Protein AF-0000000075994238 (afdb_homodimer)

Organism: Limulus polyphemus (NCBI:txid6850)

Structure (mmCIF, N/CA/C/O backbone):
data_AF-0000000075994238-model_v1
#
loop_
_entity.id
_entity.type
_entity.pdbx_description
1 polymer 'Protein spaetzle 5-like'
#
loop_
_atom_site.group_PDB
_atom_site.id
_atom_site.type_symbol
_atom_site.label_atom_id
_atom_site.label_alt_id
_atom_site.label_comp_id
_atom_site.label_asym_id
_atom_site.label_entity_id
_atom_site.label_seq_id
_atom_site.pdbx_PDB_ins_code
_atom_site.Cartn_x
_atom_site.Cartn_y
_atom_site.Cartn_z
_atom_site.occupancy
_atom_site.B_iso_or_equiv
_atom_site.auth_seq_id
_atom_site.auth_comp_id
_atom_site.auth_asym_id
_atom_site.auth_atom_id
_atom_site.pdbx_PDB_model_num
ATOM 1 N N . MET A 1 1 ? -28.703 -25.625 89.688 1 29.06 1 MET A N 1
ATOM 2 C CA . MET A 1 1 ? -29.562 -25.312 88.562 1 29.06 1 MET A CA 1
ATOM 3 C C . MET A 1 1 ? -28.812 -24.484 87.562 1 29.06 1 MET A C 1
ATOM 5 O O . MET A 1 1 ? -28.484 -23.312 87.75 1 29.06 1 MET A O 1
ATOM 9 N N . MET A 1 2 ? -27.844 -25.156 86.812 1 37 2 MET A N 1
ATOM 10 C CA . MET A 1 2 ? -26.812 -24.812 85.875 1 37 2 MET A CA 1
ATOM 11 C C . MET A 1 2 ? -27.422 -24.219 84.562 1 37 2 MET A C 1
ATOM 13 O O . MET A 1 2 ? -28.188 -24.891 83.875 1 37 2 MET A O 1
ATOM 17 N N . GLU A 1 3 ? -27.812 -22.922 84.562 1 32.31 3 GLU A N 1
ATOM 18 C CA . GLU A 1 3 ? -28.484 -22.156 83.562 1 32.31 3 GLU A CA 1
ATOM 19 C C . GLU A 1 3 ? -27.672 -22.156 82.25 1 32.31 3 GLU A C 1
ATOM 21 O O . GLU A 1 3 ? -26.5 -21.781 82.25 1 32.31 3 GLU A O 1
ATOM 26 N N . LYS A 1 4 ? -27.953 -23.094 81.312 1 32.72 4 LYS A N 1
ATOM 27 C CA . LYS A 1 4 ? -27.5 -23.266 79.938 1 32.72 4 LYS A CA 1
ATOM 28 C C . LYS A 1 4 ? -27.75 -22.016 79.125 1 32.72 4 LYS A C 1
ATOM 30 O O . LYS A 1 4 ? -28.906 -21.625 78.875 1 32.72 4 LYS A O 1
ATOM 35 N N . ARG A 1 5 ? -26.922 -20.938 79.188 1 34.97 5 ARG A N 1
ATOM 36 C CA . ARG A 1 5 ? -27 -19.734 78.375 1 34.97 5 ARG A CA 1
ATOM 37 C C . ARG A 1 5 ? -26.953 -20.078 76.875 1 34.97 5 ARG A C 1
ATOM 39 O O . ARG A 1 5 ? -26 -20.703 76.438 1 34.97 5 ARG A O 1
ATOM 46 N N . LYS A 1 6 ? -28.141 -20.375 76.25 1 31.83 6 LYS A N 1
ATOM 47 C CA . LYS A 1 6 ? -28.344 -20.578 74.812 1 31.83 6 LYS A CA 1
ATOM 48 C C . LYS A 1 6 ? -27.781 -19.406 74 1 31.83 6 LYS A C 1
ATOM 50 O O . LYS A 1 6 ? -28.188 -18.266 74.188 1 31.83 6 LYS A O 1
ATOM 55 N N . VAL A 1 7 ? -26.484 -19.422 73.562 1 35.03 7 VAL A N 1
ATOM 56 C CA . VAL A 1 7 ? -25.844 -18.5 72.625 1 35.03 7 VAL A CA 1
ATOM 57 C C . VAL A 1 7 ? -26.594 -18.5 71.312 1 35.03 7 VAL A C 1
ATOM 59 O O . VAL A 1 7 ? -26.703 -19.547 70.688 1 35.03 7 VAL A O 1
ATOM 62 N N . LEU A 1 8 ? -27.703 -17.828 71.188 1 31.28 8 LEU A N 1
ATOM 63 C CA . LEU A 1 8 ? -28.422 -17.641 69.938 1 31.28 8 LEU A CA 1
ATOM 64 C C . LEU A 1 8 ? -27.5 -17.016 68.875 1 31.28 8 LEU A C 1
ATOM 66 O O . LEU A 1 8 ? -26.953 -15.93 69.125 1 31.28 8 LEU A O 1
ATOM 70 N N . PHE A 1 9 ? -26.859 -17.844 68.062 1 35.59 9 PHE A N 1
ATOM 71 C CA . PHE A 1 9 ? -26.109 -17.469 66.875 1 35.59 9 PHE A CA 1
ATOM 72 C C . PHE A 1 9 ? -27.016 -16.781 65.875 1 35.59 9 PHE A C 1
ATOM 74 O O . PHE A 1 9 ? -27.984 -17.359 65.375 1 35.59 9 PHE A O 1
ATOM 81 N N . LEU A 1 10 ? -27.281 -15.477 66 1 32.81 10 LEU A N 1
ATOM 82 C CA . LEU A 1 10 ? -27.953 -14.688 65 1 32.81 10 LEU A CA 1
ATOM 83 C C . LEU A 1 10 ? -27.156 -14.711 63.688 1 32.81 10 LEU A C 1
ATOM 85 O O . LEU A 1 10 ? -26.031 -14.234 63.656 1 32.81 10 LEU A O 1
ATOM 89 N N . PHE A 1 11 ? -27.438 -15.656 62.781 1 40.34 11 PHE A N 1
ATOM 90 C CA . PHE A 1 11 ? -27 -15.688 61.375 1 40.34 11 PHE A CA 1
ATOM 91 C C . PHE A 1 11 ? -27.469 -14.445 60.656 1 40.34 11 PHE A C 1
ATOM 93 O O . PHE A 1 11 ? -28.672 -14.258 60.438 1 40.34 11 PHE A O 1
ATOM 100 N N . ILE A 1 12 ? -26.719 -13.328 60.812 1 37.03 12 ILE A N 1
ATOM 101 C CA . ILE A 1 12 ? -26.984 -12.18 59.938 1 37.03 12 ILE A CA 1
ATOM 102 C C . ILE A 1 12 ? -26.812 -12.57 58.5 1 37.03 12 ILE A C 1
ATOM 104 O O . ILE A 1 12 ? -25.719 -12.953 58.062 1 37.03 12 ILE A O 1
ATOM 108 N N . LEU A 1 13 ? -27.859 -13.039 57.844 1 37.97 13 LEU A N 1
ATOM 109 C CA . LEU A 1 13 ? -27.969 -13.156 56.406 1 37.97 13 LEU A CA 1
ATOM 110 C C . LEU A 1 13 ? -27.609 -11.836 55.719 1 37.97 13 LEU A C 1
ATOM 112 O O . LEU A 1 13 ? -28.344 -10.852 55.875 1 37.97 13 LEU A O 1
ATOM 116 N N . PHE A 1 14 ? -26.312 -11.516 55.531 1 41.44 14 PHE A N 1
ATOM 117 C CA . PHE A 1 14 ? -25.922 -10.43 54.656 1 41.44 14 PHE A CA 1
ATOM 118 C C . PHE A 1 14 ? -26.469 -10.656 53.25 1 41.44 14 PHE A C 1
ATOM 120 O O . PHE A 1 14 ? -26.016 -11.547 52.531 1 41.44 14 PHE A O 1
ATOM 127 N N . SER A 1 15 ? -27.766 -10.406 53 1 39.38 15 SER A N 1
ATOM 128 C CA . SER A 1 15 ? -28.234 -10.242 51.625 1 39.38 15 SER A CA 1
ATOM 129 C C . SER A 1 15 ? -27.344 -9.258 50.844 1 39.38 15 SER A C 1
ATOM 131 O O . SER A 1 15 ? -27.297 -8.078 51.188 1 39.38 15 SER A O 1
ATOM 133 N N . ALA A 1 16 ? -26.25 -9.758 50.344 1 38.25 16 ALA A N 1
ATOM 134 C CA . ALA A 1 16 ? -25.531 -9 49.312 1 38.25 16 ALA A CA 1
ATOM 135 C C . ALA A 1 16 ? -26.484 -8.477 48.25 1 38.25 16 ALA A C 1
ATOM 137 O O . ALA A 1 16 ? -27.062 -9.25 47.469 1 38.25 16 ALA A O 1
ATOM 138 N N . LEU A 1 17 ? -27.203 -7.391 48.469 1 38.22 17 LEU A N 1
ATOM 139 C CA . LEU A 1 17 ? -27.766 -6.656 47.344 1 38.22 17 LEU A CA 1
ATOM 140 C C . LEU A 1 17 ? -26.719 -6.492 46.25 1 38.22 17 LEU A C 1
ATOM 142 O O . LEU A 1 17 ? -25.719 -5.809 46.438 1 38.22 17 LEU A O 1
ATOM 146 N N . GLU A 1 18 ? -26.578 -7.52 45.438 1 41.78 18 GLU A N 1
ATOM 147 C CA . GLU A 1 18 ? -25.891 -7.336 44.156 1 41.78 18 GLU A CA 1
ATOM 148 C C . GLU A 1 18 ? -26.359 -6.07 43.469 1 41.78 18 GLU A C 1
ATOM 150 O O . GLU A 1 18 ? -27.531 -5.965 43.062 1 41.78 18 GLU A O 1
ATOM 155 N N . LEU A 1 19 ? -25.875 -4.895 43.812 1 37.41 19 LEU A N 1
ATOM 156 C CA . LEU A 1 19 ? -25.953 -3.773 42.906 1 37.41 19 LEU A CA 1
ATOM 157 C C . LEU A 1 19 ? -25.578 -4.211 41.5 1 37.41 19 LEU A C 1
ATOM 159 O O . LEU A 1 19 ? -24.453 -4.66 41.25 1 37.41 19 LEU A O 1
ATOM 163 N N . GLY A 1 20 ? -26.562 -4.707 40.75 1 34.75 20 GLY A N 1
ATOM 164 C CA . GLY A 1 20 ? -26.422 -4.859 39.281 1 34.75 20 GLY A CA 1
ATOM 165 C C . GLY A 1 20 ? -25.688 -3.705 38.625 1 34.75 20 GLY A C 1
ATOM 166 O O . GLY A 1 20 ? -26.219 -2.596 38.562 1 34.75 20 GLY A O 1
ATOM 167 N N . CYS A 1 21 ? -24.359 -3.543 38.875 1 35.38 21 CYS A N 1
ATOM 168 C CA . CYS A 1 21 ? -23.594 -2.664 38 1 35.38 21 CYS A CA 1
ATOM 169 C C . CYS A 1 21 ? -23.969 -2.881 36.531 1 35.38 21 CYS A C 1
ATOM 171 O O . CYS A 1 21 ? -23.703 -3.939 35.969 1 35.38 21 CYS A O 1
ATOM 173 N N . CYS A 1 22 ? -25.172 -2.406 36.125 1 35.62 22 CYS A N 1
ATOM 174 C CA . CYS A 1 22 ? -25.359 -2.23 34.688 1 35.62 22 CYS A CA 1
ATOM 175 C C . CYS A 1 22 ? -24.109 -1.655 34.062 1 35.62 22 CYS A C 1
ATOM 177 O O . CYS A 1 22 ? -23.719 -0.521 34.344 1 35.62 22 CYS A O 1
ATOM 179 N N . ASN A 1 23 ? -23.078 -2.398 34 1 36 23 ASN A N 1
ATOM 180 C CA . ASN A 1 23 ? -22.062 -2 33.031 1 36 23 ASN A CA 1
ATOM 181 C C . ASN A 1 23 ? -22.688 -1.448 31.75 1 36 23 ASN A C 1
ATOM 183 O O . ASN A 1 23 ? -23.188 -2.209 30.922 1 36 23 ASN A O 1
ATOM 187 N N . ILE A 1 24 ? -23.344 -0.321 31.875 1 32.81 24 ILE A N 1
ATOM 188 C CA . ILE A 1 24 ? -23.672 0.404 30.656 1 32.81 24 ILE A CA 1
ATOM 189 C C . ILE A 1 24 ? -22.453 0.433 29.734 1 32.81 24 ILE A C 1
ATOM 191 O O . ILE A 1 24 ? -21.422 1.037 30.062 1 32.81 24 ILE A O 1
ATOM 195 N N . SER A 1 25 ? -22.172 -0.623 29.078 1 35 25 SER A N 1
ATOM 196 C CA . SER A 1 25 ? -21.297 -0.478 27.922 1 35 25 SER A CA 1
ATOM 197 C C . SER A 1 25 ? -21.531 0.853 27.203 1 35 25 SER A C 1
ATOM 199 O O . SER A 1 25 ? -22.594 1.078 26.641 1 35 25 SER A O 1
ATOM 201 N N . ARG A 1 26 ? -21.094 1.906 27.812 1 33.91 26 ARG A N 1
ATOM 202 C CA . ARG A 1 26 ? -21.078 3.135 27.031 1 33.91 26 ARG A CA 1
ATOM 203 C C . ARG A 1 26 ? -20.703 2.854 25.578 1 33.91 26 ARG A C 1
ATOM 205 O O . ARG A 1 26 ? -19.562 2.455 25.297 1 33.91 26 ARG A O 1
ATOM 212 N N . LYS A 1 27 ? -21.562 2.234 24.891 1 40.09 27 LYS A N 1
ATOM 213 C CA . LYS A 1 27 ? -21.281 2.396 23.469 1 40.09 27 LYS A CA 1
ATOM 214 C C . LYS A 1 27 ? -20.812 3.816 23.156 1 40.09 27 LYS A C 1
ATOM 216 O O . LYS A 1 27 ? -21.5 4.785 23.516 1 40.09 27 LYS A O 1
ATOM 221 N N . PRO A 1 28 ? -19.578 4.145 23.156 1 38.84 28 PRO A N 1
ATOM 222 C CA . PRO A 1 28 ? -19.375 5.531 22.719 1 38.84 28 PRO A CA 1
ATOM 223 C C . PRO A 1 28 ? -20.375 5.953 21.641 1 38.84 28 PRO A C 1
ATOM 225 O O . PRO A 1 28 ? -20.578 5.23 20.656 1 38.84 28 PRO A O 1
ATOM 228 N N . ILE A 1 29 ? -21.484 6.477 22 1 40.62 29 ILE A N 1
ATOM 229 C CA . ILE A 1 29 ? -22.484 7.086 21.141 1 40.62 29 ILE A CA 1
ATOM 230 C C . ILE A 1 29 ? -21.797 7.902 20.047 1 40.62 29 ILE A C 1
ATOM 232 O O . ILE A 1 29 ? -21.375 9.039 20.281 1 40.62 29 ILE A O 1
ATOM 236 N N . SER A 1 30 ? -20.656 7.676 19.609 1 45.72 30 SER A N 1
ATOM 237 C CA . SER A 1 30 ? -20.422 8.594 18.5 1 45.72 30 SER A CA 1
ATOM 238 C C . SER A 1 30 ? -21.609 8.609 17.531 1 45.72 30 SER A C 1
ATOM 240 O O . SER A 1 30 ? -22.031 7.559 17.047 1 45.72 30 SER A O 1
ATOM 242 N N . ASP A 1 31 ? -22.562 9.523 17.75 1 53.59 31 ASP A N 1
ATOM 243 C CA . ASP A 1 31 ? -23.797 9.836 17.031 1 53.59 31 ASP A CA 1
ATOM 244 C C . ASP A 1 31 ? -23.609 9.711 15.523 1 53.59 31 ASP A C 1
ATOM 246 O O . ASP A 1 31 ? -24.562 9.828 14.758 1 53.59 31 ASP A O 1
ATOM 250 N N . GLN A 1 32 ? -22.422 9.914 15.062 1 62.31 32 GLN A N 1
ATOM 251 C CA . GLN A 1 32 ? -22.469 9.914 13.602 1 62.31 32 GLN A CA 1
ATOM 252 C C . GLN A 1 32 ? -22.641 8.5 13.062 1 62.31 32 GLN A C 1
ATOM 254 O O . GLN A 1 32 ? -22.047 7.551 13.586 1 62.31 32 GLN A O 1
ATOM 259 N N . PRO A 1 33 ? -23.609 8.391 12.289 1 69.38 33 PRO A N 1
ATOM 260 C CA . PRO A 1 33 ? -23.906 7.07 11.719 1 69.38 33 PRO A CA 1
ATOM 261 C C . PRO A 1 33 ? -22.703 6.473 10.992 1 69.38 33 PRO A C 1
ATOM 263 O O . PRO A 1 33 ? -21.891 7.203 10.414 1 69.38 33 PRO A O 1
ATOM 266 N N . THR A 1 34 ? -22.375 5.207 11.234 1 85.06 34 THR A N 1
ATOM 267 C CA . THR A 1 34 ? -21.438 4.406 10.469 1 85.06 34 THR A CA 1
ATOM 268 C C . THR A 1 34 ? -21.797 4.402 8.992 1 85.06 34 THR A C 1
ATOM 270 O O . THR A 1 34 ? -22.969 4.426 8.633 1 85.06 34 THR A O 1
ATOM 273 N N . PRO A 1 35 ? -20.766 4.523 8.188 1 94.19 35 PRO A N 1
ATOM 274 C CA . PRO A 1 35 ? -21.078 4.516 6.754 1 94.19 35 PRO A CA 1
ATOM 275 C C . PRO A 1 35 ? -21.875 3.289 6.328 1 94.19 35 PRO A C 1
ATOM 277 O O . PRO A 1 35 ? -21.594 2.174 6.773 1 94.19 35 PRO A O 1
ATOM 280 N N . GLU A 1 36 ? -22.938 3.543 5.613 1 92.75 36 GLU A N 1
ATOM 281 C CA . GLU A 1 36 ? -23.672 2.477 4.926 1 92.75 36 GLU A CA 1
ATOM 282 C C . GLU A 1 36 ? -23.234 2.377 3.465 1 92.75 36 GLU A C 1
ATOM 284 O O . GLU A 1 36 ? -23.5 3.285 2.674 1 92.75 36 GLU A O 1
ATOM 289 N N . CYS A 1 37 ? -22.688 1.233 3.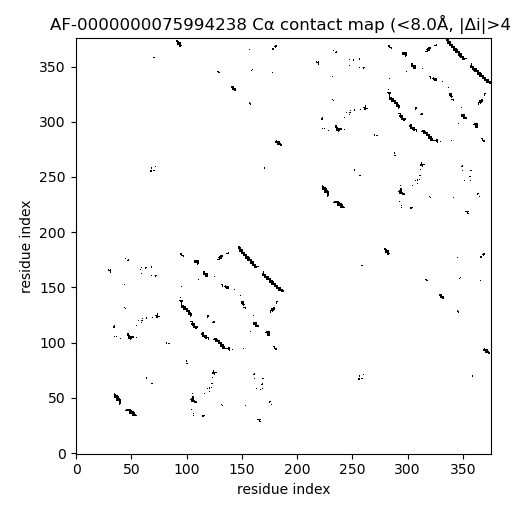143 1 95.19 37 CYS A N 1
ATOM 290 C CA . CYS A 1 37 ? -22.141 1.083 1.803 1 95.19 37 CYS A CA 1
ATOM 291 C C . CYS A 1 37 ? -23.219 0.7 0.803 1 95.19 37 CYS A C 1
ATOM 293 O O . CYS A 1 37 ? -23.812 -0.37 0.913 1 95.19 37 CYS A O 1
ATOM 295 N N . LEU A 1 38 ? -23.422 1.542 -0.194 1 95.38 38 LEU A N 1
ATOM 296 C CA . LEU A 1 38 ? -24.406 1.282 -1.24 1 95.38 38 LEU A CA 1
ATOM 297 C C . LEU A 1 38 ? -23.766 0.541 -2.41 1 95.38 38 LEU A C 1
ATOM 299 O O . LEU A 1 38 ? -24.422 -0.263 -3.074 1 95.38 38 LEU A O 1
ATOM 303 N N . GLN A 1 39 ? -22.5 0.857 -2.672 1 96.25 39 GLN A N 1
ATOM 304 C CA . GLN A 1 39 ? -21.797 0.255 -3.801 1 96.25 39 GLN A CA 1
ATOM 305 C C . GLN A 1 39 ? -20.375 -0.124 -3.42 1 96.25 39 GLN A C 1
ATOM 307 O O . GLN A 1 39 ? -19.469 0.719 -3.445 1 96.25 39 GLN A O 1
ATOM 312 N N . PRO A 1 40 ? -20.203 -1.396 -3.199 1 95.25 40 PRO A N 1
ATOM 313 C CA . PRO A 1 40 ? -18.828 -1.835 -2.98 1 95.25 40 PRO A CA 1
ATOM 314 C C . PRO A 1 40 ? -17.938 -1.619 -4.203 1 95.25 40 PRO A C 1
ATOM 316 O O . PRO A 1 40 ? -18.438 -1.407 -5.309 1 95.25 40 PRO A O 1
ATOM 319 N N . PHE A 1 41 ? -16.719 -1.585 -3.963 1 95.5 41 PHE A N 1
ATOM 320 C CA . PHE A 1 41 ? -15.797 -1.344 -5.07 1 95.5 41 PHE A CA 1
ATOM 321 C C . PHE A 1 41 ? -15.969 -2.398 -6.156 1 95.5 41 PHE A C 1
ATOM 323 O O . PHE A 1 41 ? -16 -2.072 -7.348 1 95.5 41 PHE A O 1
ATOM 330 N N . SER A 1 42 ? -15.969 -3.561 -5.758 1 91.12 42 SER A N 1
ATOM 331 C CA . SER A 1 42 ? -16.25 -4.68 -6.652 1 91.12 42 SER A CA 1
ATOM 332 C C . SER A 1 42 ? -16.844 -5.855 -5.891 1 91.12 42 SER A C 1
ATOM 334 O O . SER A 1 42 ? -17 -5.801 -4.668 1 91.12 42 SER A O 1
ATOM 336 N N . GLU A 1 43 ? -17.156 -6.871 -6.664 1 86.56 43 GLU A N 1
ATOM 337 C CA . GLU A 1 43 ? -17.734 -8.062 -6.047 1 86.56 43 GLU A CA 1
ATOM 338 C C . GLU A 1 43 ? -16.719 -8.758 -5.145 1 86.56 43 GLU A C 1
ATOM 340 O O . GLU A 1 43 ? -17.078 -9.344 -4.125 1 86.56 43 GLU A O 1
ATOM 345 N N . THR A 1 44 ? -15.484 -8.578 -5.453 1 86 44 THR A N 1
ATOM 346 C CA . THR A 1 44 ? -14.461 -9.297 -4.707 1 86 44 THR A CA 1
ATOM 347 C C . THR A 1 44 ? -13.797 -8.391 -3.678 1 86 44 THR A C 1
ATOM 349 O O . THR A 1 44 ? -13.164 -8.867 -2.734 1 86 44 THR A O 1
ATOM 352 N N . VAL A 1 45 ? -13.922 -7.117 -3.92 1 92.88 45 VAL A N 1
ATOM 353 C CA . VAL A 1 45 ? -13.375 -6.141 -2.982 1 92.88 45 VAL A CA 1
ATOM 354 C C . VAL A 1 45 ? -14.516 -5.426 -2.258 1 92.88 45 VAL A C 1
ATOM 356 O O . VAL A 1 45 ? -15.062 -4.441 -2.762 1 92.88 45 VAL A O 1
ATOM 359 N N . ARG A 1 46 ? -14.703 -5.891 -1.037 1 90.25 46 ARG A N 1
ATOM 360 C CA . ARG A 1 46 ? -15.891 -5.434 -0.332 1 90.25 46 ARG A CA 1
ATOM 361 C C . ARG A 1 46 ? -15.523 -4.547 0.853 1 90.25 46 ARG A C 1
ATOM 363 O O . ARG A 1 46 ? -16.391 -4.016 1.538 1 90.25 46 ARG A O 1
ATOM 370 N N . ASP A 1 47 ? -14.289 -4.301 1.104 1 93 47 ASP A N 1
ATOM 371 C CA . ASP A 1 47 ? -13.844 -3.508 2.242 1 93 47 ASP A CA 1
ATOM 372 C C . ASP A 1 47 ? -13.648 -2.045 1.852 1 93 47 ASP A C 1
ATOM 374 O O . ASP A 1 47 ? -13.141 -1.247 2.643 1 93 47 ASP A O 1
ATOM 378 N N . ILE A 1 48 ? -14.023 -1.768 0.664 1 97.06 48 ILE A N 1
ATOM 379 C CA . ILE A 1 48 ? -13.977 -0.414 0.12 1 97.06 48 ILE A CA 1
ATOM 380 C C . ILE A 1 48 ? -15.328 -0.063 -0.509 1 97.06 48 ILE A C 1
ATOM 382 O O . ILE A 1 48 ? -15.938 -0.893 -1.188 1 97.06 48 ILE A O 1
ATOM 386 N N . CYS A 1 49 ? -15.703 1.111 -0.265 1 97.69 49 CYS A N 1
ATOM 387 C CA . CYS A 1 49 ? -17.016 1.536 -0.758 1 97.69 49 CYS A CA 1
ATOM 388 C C . CYS A 1 49 ? -16.875 2.752 -1.667 1 97.69 49 CYS A C 1
ATOM 390 O O . CYS A 1 49 ? -16.312 3.77 -1.273 1 97.69 49 CYS A O 1
ATOM 392 N N . ASN A 1 50 ? -17.516 2.643 -2.83 1 95.62 50 ASN A N 1
ATOM 393 C CA . ASN A 1 50 ? -17.469 3.732 -3.801 1 95.62 50 ASN A CA 1
ATOM 394 C C . ASN A 1 50 ? -18.578 4.75 -3.557 1 95.62 50 ASN A C 1
ATOM 396 O O . ASN A 1 50 ? -18.422 5.93 -3.881 1 95.62 50 ASN A O 1
ATOM 400 N N . LYS A 1 51 ? -19.672 4.195 -3.025 1 95.62 51 LYS A N 1
ATOM 401 C CA . LYS A 1 51 ? -20.828 5.051 -2.775 1 95.62 51 LYS A CA 1
ATOM 402 C C . LYS A 1 51 ? -21.469 4.723 -1.436 1 95.62 51 LYS A C 1
ATOM 404 O O . LYS A 1 51 ? -21.766 3.559 -1.153 1 95.62 51 LYS A O 1
ATOM 409 N N . THR A 1 52 ? -21.547 5.688 -0.629 1 95.44 52 THR A N 1
ATOM 410 C CA . THR A 1 52 ? -22.203 5.52 0.666 1 95.44 52 THR A CA 1
ATOM 411 C C . THR A 1 52 ? -23.5 6.32 0.727 1 95.44 52 THR A C 1
ATOM 413 O O . THR A 1 52 ? -23.672 7.289 -0.015 1 95.44 52 THR A O 1
ATOM 416 N N . SER A 1 53 ? -24.234 5.758 1.778 1 90.19 53 SER A N 1
ATOM 417 C CA . SER A 1 53 ? -25.422 6.547 2.084 1 90.19 53 SER A CA 1
ATOM 418 C C . SER A 1 53 ? -25.094 7.715 3.008 1 90.19 53 SER A C 1
ATOM 420 O O . SER A 1 53 ? -24.25 7.586 3.904 1 90.19 53 SER A O 1
ATOM 422 N N . ASN A 1 54 ? -25.438 8.914 2.715 1 89.81 54 ASN A N 1
ATOM 423 C CA . ASN A 1 54 ? -25.359 10.078 3.596 1 89.81 54 ASN A CA 1
ATOM 424 C C . ASN A 1 54 ? -23.922 10.531 3.812 1 89.81 54 ASN A C 1
ATOM 426 O O . ASN A 1 54 ? -23.516 10.797 4.945 1 89.81 54 ASN A O 1
ATOM 430 N N . TYR A 1 55 ? -23.156 10.398 2.848 1 96.5 55 TYR A N 1
ATOM 431 C CA . TYR A 1 55 ? -21.797 10.914 2.959 1 96.5 55 TYR A CA 1
ATOM 432 C C . TYR A 1 55 ? -21.781 12.336 3.51 1 96.5 55 TYR A C 1
ATOM 434 O O . TYR A 1 55 ? -22.453 13.219 2.963 1 96.5 55 TYR A O 1
ATOM 442 N N . PRO A 1 56 ? -21.094 12.547 4.562 1 95.62 56 PRO A N 1
ATOM 443 C CA . PRO A 1 56 ? -21.156 13.844 5.242 1 95.62 56 PRO A CA 1
ATOM 444 C C . PRO A 1 56 ? -20.281 14.898 4.562 1 95.62 56 PRO A C 1
ATOM 446 O O . PRO A 1 56 ? -19.375 15.461 5.195 1 95.62 56 PRO A O 1
ATOM 449 N N . MET A 1 57 ? -20.672 15.32 3.395 1 95.62 57 MET A N 1
ATOM 450 C CA . MET A 1 57 ? -19.891 16.219 2.539 1 95.62 57 MET A CA 1
ATOM 451 C C . MET A 1 57 ? -19.734 17.578 3.188 1 95.62 57 MET A C 1
ATOM 453 O O . MET A 1 57 ? -18.625 18.109 3.262 1 95.62 57 MET A O 1
ATOM 457 N N . LYS A 1 58 ? -20.734 18.125 3.658 1 94.94 58 LYS A N 1
ATOM 458 C CA . LYS A 1 58 ? -20.734 19.484 4.207 1 94.94 58 LYS A CA 1
ATOM 459 C C . LYS A 1 58 ? -19.891 19.562 5.477 1 94.94 58 LYS A C 1
ATOM 461 O O . LYS A 1 58 ? -19.094 20.484 5.652 1 94.94 58 LYS A O 1
ATOM 466 N N . GLU A 1 59 ? -20.109 18.562 6.289 1 95.19 59 GLU A N 1
ATOM 467 C CA . GLU A 1 59 ? -19.344 18.531 7.531 1 95.19 59 GLU A CA 1
ATOM 468 C C . GLU A 1 59 ? -17.844 18.406 7.254 1 95.19 59 GLU A C 1
ATOM 470 O O . GLU A 1 59 ? -17.031 19.125 7.84 1 95.19 59 GLU A O 1
ATOM 475 N N . ILE A 1 60 ? -17.484 17.562 6.332 1 96.56 60 ILE A N 1
ATOM 476 C CA . ILE A 1 60 ? -16.094 17.328 5.984 1 96.56 60 ILE A CA 1
ATOM 477 C C . ILE A 1 60 ? -15.477 18.594 5.402 1 96.56 60 ILE A C 1
ATOM 479 O O . ILE A 1 60 ? -14.391 19 5.805 1 96.56 60 ILE A O 1
ATOM 483 N N . ALA A 1 61 ? -16.203 19.188 4.539 1 95.62 61 ALA A N 1
ATOM 484 C CA . ALA A 1 61 ? -15.703 20.391 3.891 1 95.62 61 ALA A CA 1
ATOM 485 C C . ALA A 1 61 ? -15.438 21.5 4.914 1 95.62 61 ALA A C 1
ATOM 487 O O . ALA A 1 61 ? -14.438 22.203 4.824 1 95.62 61 ALA A O 1
ATOM 488 N N . SER A 1 62 ? -16.281 21.594 5.793 1 95.94 62 SER A N 1
ATOM 489 C CA . SER A 1 62 ? -16.156 22.625 6.816 1 95.94 62 SER A CA 1
ATOM 490 C C . SER A 1 62 ? -14.922 22.391 7.691 1 95.94 62 SER A C 1
ATOM 492 O O . SER A 1 62 ? -14.172 23.312 7.988 1 95.94 62 SER A O 1
ATOM 494 N N . LEU A 1 63 ? -14.711 21.172 8.062 1 95.5 63 LEU A N 1
ATOM 495 C CA . LEU A 1 63 ? -13.602 20.812 8.938 1 95.5 63 LEU A CA 1
ATOM 496 C C . LEU A 1 63 ? -12.273 20.938 8.203 1 95.5 63 LEU A C 1
ATOM 498 O O . LEU A 1 63 ? -11.25 21.281 8.805 1 95.5 63 LEU A O 1
ATOM 502 N N . LEU A 1 64 ? -12.32 20.75 6.875 1 95.56 64 LEU A N 1
ATOM 503 C CA . LEU A 1 64 ? -11.102 20.75 6.066 1 95.56 64 LEU A CA 1
ATOM 504 C C . LEU A 1 64 ? -10.547 22.172 5.934 1 95.56 64 LEU A C 1
ATOM 506 O O . LEU A 1 64 ? -9.336 22.359 5.773 1 95.56 64 LEU A O 1
ATOM 510 N N . LYS A 1 65 ? -11.328 23.141 5.977 1 93.44 65 LYS A N 1
ATOM 511 C CA . LYS A 1 65 ? -10.922 24.516 5.727 1 93.44 65 LYS A CA 1
ATOM 512 C C . LYS A 1 65 ? -9.734 24.906 6.598 1 93.44 65 LYS A C 1
ATOM 514 O O . LYS A 1 65 ? -8.797 25.547 6.121 1 93.44 65 LYS A O 1
ATOM 519 N N . GLU A 1 66 ? -9.664 24.484 7.762 1 89.31 66 GLU A N 1
ATOM 520 C CA . GLU A 1 66 ? -8.625 24.906 8.688 1 89.31 66 GLU A CA 1
ATOM 521 C C . GLU A 1 66 ? -7.797 23.719 9.18 1 89.31 66 GLU A C 1
ATOM 523 O O . GLU A 1 66 ? -7.012 23.859 10.125 1 89.31 66 GLU A O 1
ATOM 528 N N . SER A 1 67 ? -7.961 22.688 8.562 1 91.69 67 SER A N 1
ATOM 529 C CA . SER A 1 67 ? -7.336 21.484 9.109 1 91.69 67 SER A CA 1
ATOM 530 C C . SER A 1 67 ? -5.918 21.312 8.578 1 91.69 67 SER A C 1
ATOM 532 O O . SER A 1 67 ? -5.691 21.375 7.367 1 91.69 67 SER A O 1
ATOM 534 N N . PRO A 1 68 ? -5.023 21.016 9.461 1 88.5 68 PRO A N 1
ATOM 535 C CA . PRO A 1 68 ? -3.68 20.672 8.992 1 88.5 68 PRO A CA 1
ATOM 536 C C . PRO A 1 68 ? -3.633 19.312 8.289 1 88.5 68 PRO A C 1
ATOM 538 O O . PRO A 1 68 ? -2.646 19 7.617 1 88.5 68 PRO A O 1
ATOM 541 N N . LEU A 1 69 ? -4.695 18.609 8.328 1 91.75 69 LEU A N 1
ATOM 542 C CA . LEU A 1 69 ? -4.738 17.266 7.773 1 91.75 69 LEU A CA 1
ATOM 543 C C . LEU A 1 69 ? -4.914 17.297 6.258 1 91.75 69 LEU A C 1
ATOM 545 O O . LEU A 1 69 ? -4.84 16.266 5.59 1 91.75 69 LEU A O 1
ATOM 549 N N . LYS A 1 70 ? -4.934 18.406 5.742 1 89.88 70 LYS A N 1
ATOM 550 C CA . LYS A 1 70 ? -5.07 18.578 4.297 1 89.88 70 LYS A CA 1
ATOM 551 C C . LYS A 1 70 ? -3.844 18.062 3.561 1 89.88 70 LYS A C 1
ATOM 553 O O . LYS A 1 70 ? -3.887 17.844 2.348 1 89.88 70 LYS A O 1
ATOM 558 N N . VAL A 1 71 ? -2.846 17.875 4.262 1 86.88 71 VAL A N 1
ATOM 559 C CA . VAL A 1 71 ? -1.605 17.391 3.666 1 86.88 71 VAL A CA 1
ATOM 560 C C . VAL A 1 71 ? -1.812 15.977 3.135 1 86.88 71 VAL A C 1
ATOM 562 O O . VAL A 1 71 ? -1.044 15.508 2.291 1 86.88 71 VAL A O 1
ATOM 565 N N . MET A 1 72 ? -2.82 15.367 3.646 1 89.5 72 MET A N 1
ATOM 566 C CA . MET A 1 72 ? -3.113 14 3.234 1 89.5 72 MET A CA 1
ATOM 567 C C . MET A 1 72 ? -3.799 13.977 1.873 1 89.5 72 MET A C 1
ATOM 569 O O . MET A 1 72 ? -3.904 12.922 1.243 1 89.5 72 MET A O 1
ATOM 573 N N . CYS A 1 73 ? -4.207 15.078 1.49 1 90.94 73 CYS A N 1
ATOM 574 C CA . CYS A 1 73 ? -4.914 15.164 0.218 1 90.94 73 CYS A CA 1
ATOM 575 C C . CYS A 1 73 ? -3.938 15.109 -0.953 1 90.94 73 CYS A C 1
ATOM 577 O O . CYS A 1 73 ? -2.809 15.586 -0.85 1 90.94 73 CYS A O 1
ATOM 579 N N . ASN A 1 74 ? -4.391 14.359 -1.964 1 81.5 74 ASN A N 1
ATOM 580 C CA . ASN A 1 74 ? -3.545 14.242 -3.146 1 81.5 74 ASN A CA 1
ATOM 581 C C . ASN A 1 74 ? -3.639 15.492 -4.027 1 81.5 74 ASN A C 1
ATOM 583 O O . ASN A 1 74 ? -4.703 16.094 -4.133 1 81.5 74 ASN A O 1
ATOM 587 N N . SER A 1 75 ? -2.455 15.922 -4.254 1 64.44 75 SER A N 1
ATOM 588 C CA . SER A 1 75 ? -2.48 16.953 -5.281 1 64.44 75 SER A CA 1
ATOM 589 C C . SER A 1 75 ? -2.979 16.406 -6.613 1 64.44 75 SER A C 1
ATOM 591 O O . SER A 1 75 ? -2.852 15.211 -6.883 1 64.44 75 SER A O 1
ATOM 593 N N . LEU A 1 76 ? -3.932 17.078 -7.324 1 51.94 76 LEU A N 1
ATOM 594 C CA . LEU A 1 76 ? -4.535 16.625 -8.578 1 51.94 76 LEU A CA 1
ATOM 595 C C . LEU A 1 76 ? -3.611 15.672 -9.312 1 51.94 76 LEU A C 1
ATOM 597 O O . LEU A 1 76 ? -2.396 15.875 -9.359 1 51.94 76 LEU A O 1
ATOM 601 N N . ILE A 1 77 ? -4.062 14.398 -9.328 1 47.28 77 ILE A N 1
ATOM 602 C CA . ILE A 1 77 ? -3.424 13.32 -10.07 1 47.28 77 ILE A CA 1
ATOM 603 C C . ILE A 1 77 ? -2.812 13.875 -11.359 1 47.28 77 ILE A C 1
ATOM 605 O O . ILE A 1 77 ? -3.535 14.25 -12.281 1 47.28 77 ILE A O 1
ATOM 609 N N . LYS A 1 78 ? -2.002 14.852 -11.367 1 45.09 78 LYS A N 1
ATOM 610 C CA . LYS A 1 78 ? -1.553 14.922 -12.75 1 45.09 78 LYS A CA 1
ATOM 611 C C . LYS A 1 78 ? -1.447 13.531 -13.367 1 45.09 78 LYS A C 1
ATOM 613 O O . LYS A 1 78 ? -1.729 12.531 -12.711 1 45.09 78 LYS A O 1
ATOM 618 N N . ASN A 1 79 ? -0.483 13.422 -14.477 1 39.94 79 ASN A N 1
ATOM 619 C CA . ASN A 1 79 ? -0.239 12.406 -15.5 1 39.94 79 ASN A CA 1
ATOM 620 C C . ASN A 1 79 ? 0.134 11.062 -14.875 1 39.94 79 ASN A C 1
ATOM 622 O O . ASN A 1 79 ? 1.287 10.641 -14.953 1 39.94 79 ASN A O 1
ATOM 626 N N . ILE A 1 80 ? -0.321 10.945 -13.789 1 42.34 80 ILE A N 1
ATOM 627 C CA . ILE A 1 80 ? 0.281 9.695 -13.336 1 42.34 80 ILE A CA 1
ATOM 628 C C . ILE A 1 80 ? -0.194 8.547 -14.227 1 42.34 80 ILE A C 1
ATOM 630 O O . ILE A 1 80 ? -1.382 8.211 -14.242 1 42.34 80 ILE A O 1
ATOM 634 N N . ALA A 1 81 ? 0.349 8.438 -15.352 1 38.59 81 ALA A N 1
ATOM 635 C CA . ALA A 1 81 ? 0.156 7.242 -16.172 1 38.59 81 ALA A CA 1
ATOM 636 C C . ALA A 1 81 ? 0.109 5.988 -15.297 1 38.59 81 ALA A C 1
ATOM 638 O O . ALA A 1 81 ? 0.749 5.93 -14.242 1 38.59 81 ALA A O 1
ATOM 639 N N . PRO A 1 82 ? -0.99 5.375 -15.273 1 39.44 82 PRO A N 1
ATOM 640 C CA . PRO A 1 82 ? -0.984 4.07 -14.602 1 39.44 82 PRO A CA 1
ATOM 641 C C . PRO A 1 82 ? 0.4 3.426 -14.578 1 39.44 82 PRO A C 1
ATOM 643 O O . PRO A 1 82 ? 1.089 3.395 -15.602 1 39.44 82 PRO A O 1
ATOM 646 N N . ILE A 1 83 ? 1.201 3.746 -13.578 1 40.09 83 ILE A N 1
ATOM 647 C CA . ILE A 1 83 ? 2.396 2.908 -13.57 1 40.09 83 ILE A CA 1
ATOM 648 C C . ILE A 1 83 ? 2.086 1.563 -14.227 1 40.09 83 ILE A C 1
ATOM 650 O O . ILE A 1 83 ? 1.31 0.771 -13.688 1 40.09 83 ILE A O 1
ATOM 654 N N . GLN A 1 84 ? 1.562 1.714 -15.391 1 38.44 84 GLN A N 1
ATOM 655 C CA . GLN A 1 84 ? 1.442 0.453 -16.109 1 38.44 84 GLN A CA 1
ATOM 656 C C . GLN A 1 84 ? 2.504 -0.545 -15.656 1 38.44 84 GLN A C 1
ATOM 658 O O . GLN A 1 84 ? 3.682 -0.201 -15.555 1 38.44 84 GLN A O 1
ATOM 663 N N . THR A 1 85 ? 2.203 -1.283 -14.594 1 38.12 85 THR A N 1
ATOM 664 C CA . THR A 1 85 ? 3.107 -2.428 -14.633 1 38.12 85 THR A CA 1
ATOM 665 C C . THR A 1 85 ? 3.75 -2.57 -16 1 38.12 85 THR A C 1
ATOM 667 O O . THR A 1 85 ? 3.049 -2.658 -17.016 1 38.12 85 THR A O 1
ATOM 670 N N . LEU A 1 86 ? 4.738 -1.768 -16.281 1 35.91 86 LEU A N 1
ATOM 671 C CA . LEU A 1 86 ? 5.508 -2.088 -17.469 1 35.91 86 LEU A CA 1
ATOM 672 C C . LEU A 1 86 ? 5.34 -3.557 -17.844 1 35.91 86 LEU A C 1
ATOM 674 O O . LEU A 1 86 ? 5.992 -4.43 -17.281 1 35.91 86 LEU A O 1
ATOM 678 N N . ALA A 1 87 ? 4.176 -3.873 -17.969 1 37.38 87 ALA A N 1
ATOM 679 C CA . ALA A 1 87 ? 4.156 -5.121 -18.719 1 37.38 87 ALA A CA 1
ATOM 680 C C . ALA A 1 87 ? 5.133 -5.066 -19.891 1 37.38 87 ALA A C 1
ATOM 682 O O . ALA A 1 87 ? 4.891 -4.367 -20.875 1 37.38 87 ALA A O 1
ATOM 683 N N . THR A 1 88 ? 6.223 -4.664 -19.688 1 38.91 88 THR A N 1
ATOM 684 C CA . THR A 1 88 ? 7.09 -4.977 -20.812 1 38.91 88 THR A CA 1
ATOM 685 C C . THR A 1 88 ? 6.504 -6.117 -21.641 1 38.91 88 THR A C 1
ATOM 687 O O . THR A 1 88 ? 5.852 -7.016 -21.109 1 38.91 88 THR A O 1
ATOM 690 N N . LYS A 1 89 ? 6.258 -6.016 -22.875 1 43.25 89 LYS A N 1
ATOM 691 C CA . LYS A 1 89 ? 6 -7.031 -23.891 1 43.25 89 LYS A CA 1
ATOM 692 C C . LYS A 1 89 ? 6.613 -8.367 -23.5 1 43.25 89 LYS A C 1
ATOM 694 O O . LYS A 1 89 ? 6.883 -9.211 -24.359 1 43.25 89 LYS A O 1
ATOM 699 N N . SER A 1 90 ? 7.152 -8.484 -22.281 1 53.12 90 SER A N 1
ATOM 700 C CA . SER A 1 90 ? 7.816 -9.766 -22.078 1 53.12 90 SER A CA 1
ATOM 701 C C . SER A 1 90 ? 6.809 -10.914 -22.062 1 53.12 90 SER A C 1
ATOM 703 O O . SER A 1 90 ? 5.625 -10.695 -21.797 1 53.12 90 SER A O 1
ATOM 705 N N . THR A 1 91 ? 7.012 -11.969 -22.703 1 74.56 91 THR A N 1
ATOM 706 C CA . THR A 1 91 ? 6.449 -13.312 -22.828 1 74.56 91 THR A CA 1
ATOM 707 C C . THR A 1 91 ? 6.062 -13.852 -21.453 1 74.56 91 THR A C 1
ATOM 709 O O . THR A 1 91 ? 6.031 -15.07 -21.25 1 74.56 91 THR A O 1
ATOM 712 N N . LYS A 1 92 ? 5.758 -12.883 -20.484 1 88.38 92 LYS A N 1
ATOM 713 C CA . LYS A 1 92 ? 5.418 -13.359 -19.156 1 88.38 92 LYS A CA 1
ATOM 714 C C . LYS A 1 92 ? 3.908 -13.328 -18.922 1 88.38 92 LYS A C 1
ATOM 716 O O . LYS A 1 92 ? 3.244 -12.352 -19.266 1 88.38 92 LYS A O 1
ATOM 721 N N . GLU A 1 93 ? 3.445 -14.422 -18.469 1 92.62 93 GLU A N 1
ATOM 722 C CA . GLU A 1 93 ? 2.033 -14.539 -18.125 1 92.62 93 GLU A CA 1
ATOM 723 C C . GLU A 1 93 ? 1.852 -14.711 -16.609 1 92.62 93 GLU A C 1
ATOM 725 O O . GLU A 1 93 ? 2.467 -15.586 -16 1 92.62 93 GLU A O 1
ATOM 730 N N . PRO A 1 94 ? 1.004 -13.828 -16.016 1 96.06 94 PRO A N 1
ATOM 731 C CA . PRO A 1 94 ? 0.785 -14.016 -14.586 1 96.06 94 PRO A CA 1
ATOM 732 C C . PRO A 1 94 ? 0.021 -15.297 -14.258 1 96.06 94 PRO A C 1
ATOM 734 O O . PRO A 1 94 ? -0.87 -15.695 -15.016 1 96.06 94 PRO A O 1
ATOM 737 N N . ALA A 1 95 ? 0.378 -15.898 -13.125 1 97.75 95 ALA A N 1
ATOM 738 C CA . ALA A 1 95 ? -0.385 -17.047 -12.664 1 97.75 95 ALA A CA 1
ATOM 739 C C . ALA A 1 95 ? -1.823 -16.656 -12.336 1 97.75 95 ALA A C 1
ATOM 741 O O . ALA A 1 95 ? -2.738 -17.484 -12.461 1 97.75 95 ALA A O 1
ATOM 742 N N . CYS A 1 96 ? -1.944 -15.445 -11.82 1 97.56 96 CYS A N 1
ATOM 743 C CA . CYS A 1 96 ? -3.273 -14.906 -11.555 1 97.56 96 CYS A CA 1
ATOM 744 C C . CYS A 1 96 ? -3.52 -13.641 -12.359 1 97.56 96 CYS A C 1
ATOM 746 O O . CYS A 1 96 ? -2.709 -12.711 -12.328 1 97.56 96 CYS A O 1
ATOM 748 N N . LEU A 1 97 ? -4.656 -13.625 -12.977 1 96.31 97 LEU A N 1
ATOM 749 C CA . LEU A 1 97 ? -5.02 -12.406 -13.695 1 96.31 97 LEU A CA 1
ATOM 750 C C . LEU A 1 97 ? -5.469 -11.32 -12.719 1 96.31 97 LEU A C 1
ATOM 752 O O . LEU A 1 97 ? -6.191 -11.594 -11.758 1 96.31 97 LEU A O 1
ATOM 756 N N . SER A 1 98 ? -4.922 -10.148 -12.992 1 94.25 98 SER A N 1
ATOM 757 C CA . SER A 1 98 ? -5.258 -8.992 -12.164 1 94.25 98 SER A CA 1
ATOM 758 C C . SER A 1 98 ? -5.227 -7.707 -12.977 1 94.25 98 SER A C 1
ATOM 760 O O . SER A 1 98 ? -4.801 -7.707 -14.133 1 94.25 98 SER A O 1
ATOM 762 N N . ARG A 1 99 ? -5.754 -6.691 -12.359 1 92.88 99 ARG A N 1
ATOM 763 C CA . ARG A 1 99 ? -5.688 -5.379 -13 1 92.88 99 ARG A CA 1
ATOM 764 C C . ARG A 1 99 ? -5.355 -4.289 -11.984 1 92.88 99 ARG A C 1
ATOM 766 O O . ARG A 1 99 ? -5.824 -4.332 -10.844 1 92.88 99 ARG A O 1
ATOM 773 N N . THR A 1 100 ? -4.559 -3.391 -12.453 1 90.56 100 THR A N 1
ATOM 774 C CA . THR A 1 100 ? -4.242 -2.217 -11.648 1 90.56 100 THR A CA 1
ATOM 775 C C . THR A 1 100 ? -5.371 -1.191 -11.719 1 90.56 100 THR A C 1
ATOM 777 O O . THR A 1 100 ? -5.945 -0.967 -12.789 1 90.56 100 THR A O 1
ATOM 780 N N . VAL A 1 101 ? -5.629 -0.632 -10.555 1 90.62 101 VAL A N 1
ATOM 781 C CA . VAL A 1 101 ? -6.73 0.325 -10.508 1 90.62 101 VAL A CA 1
ATOM 782 C C . VAL A 1 101 ? -6.344 1.509 -9.617 1 90.62 101 VAL A C 1
ATOM 784 O O . VAL A 1 101 ? -5.473 1.388 -8.758 1 90.62 101 VAL A O 1
ATOM 787 N N . VAL A 1 102 ? -6.973 2.627 -9.914 1 90.94 102 VAL A N 1
ATOM 788 C CA . VAL A 1 102 ? -6.957 3.768 -9 1 90.94 102 VAL A CA 1
ATOM 789 C C . VAL A 1 102 ? -8.266 3.814 -8.211 1 90.94 102 VAL A C 1
ATOM 791 O O . VAL A 1 102 ? -9.352 3.85 -8.789 1 90.94 102 VAL A O 1
ATOM 794 N N . ILE A 1 103 ? -8.086 3.867 -6.914 1 93.31 103 ILE A N 1
ATOM 795 C CA . ILE A 1 103 ? -9.25 3.775 -6.047 1 93.31 103 ILE A CA 1
ATOM 796 C C . ILE A 1 103 ? -9.477 5.113 -5.34 1 93.31 103 ILE A C 1
ATOM 798 O O . ILE A 1 103 ? -8.555 5.664 -4.734 1 93.31 103 ILE A O 1
ATOM 802 N N . THR A 1 104 ? -10.734 5.641 -5.445 1 94.62 104 THR A N 1
ATOM 803 C CA . THR A 1 104 ? -11.156 6.844 -4.742 1 94.62 104 THR A CA 1
ATOM 804 C C . THR A 1 104 ? -12.367 6.559 -3.854 1 94.62 104 THR A C 1
ATOM 806 O O . THR A 1 104 ? -13.484 6.965 -4.172 1 94.62 104 THR A O 1
ATOM 809 N N . PRO A 1 105 ? -12.141 5.984 -2.77 1 96.44 105 PRO A N 1
ATOM 810 C CA . PRO A 1 105 ? -13.25 5.469 -1.962 1 96.44 105 PRO A CA 1
ATOM 811 C C . PRO A 1 105 ? -13.977 6.566 -1.194 1 96.44 105 PRO A C 1
ATOM 813 O O . PRO A 1 105 ? -13.375 7.582 -0.836 1 96.44 105 PRO A O 1
ATOM 816 N N . LYS A 1 106 ? -15.242 6.266 -0.929 1 97.69 106 LYS A N 1
ATOM 817 C CA . LYS A 1 106 ? -16.016 7.105 -0.021 1 97.69 106 LYS A CA 1
ATOM 818 C C . LYS A 1 106 ? -16.016 6.535 1.395 1 97.69 106 LYS A C 1
ATOM 820 O O . LYS A 1 106 ? -16.25 7.258 2.363 1 97.69 106 LYS A O 1
ATOM 825 N N . ALA A 1 107 ? -15.766 5.305 1.469 1 97.81 107 ALA A N 1
ATOM 826 C CA . ALA A 1 107 ? -15.625 4.637 2.762 1 97.81 107 ALA A CA 1
ATOM 827 C C . ALA A 1 107 ? -14.711 3.42 2.654 1 97.81 107 ALA A C 1
ATOM 829 O O . ALA A 1 107 ? -14.484 2.898 1.56 1 97.81 107 ALA A O 1
ATOM 830 N N . ALA A 1 108 ? -14.18 3.018 3.766 1 97.25 108 ALA A N 1
ATOM 831 C CA . ALA A 1 108 ? -13.305 1.85 3.811 1 97.25 108 ALA A CA 1
ATOM 832 C C . ALA A 1 108 ? -13.281 1.237 5.211 1 97.25 108 ALA A C 1
ATOM 834 O O . ALA A 1 108 ? -13.57 1.917 6.195 1 97.25 108 ALA A O 1
ATOM 835 N N . LYS A 1 109 ? -12.969 0.02 5.168 1 94.88 109 LYS A N 1
ATOM 836 C CA . LYS A 1 109 ? -12.797 -0.674 6.441 1 94.88 109 LYS A CA 1
ATOM 837 C C . LYS A 1 109 ? -11.398 -0.448 7.004 1 94.88 109 LYS A C 1
ATOM 839 O O . LYS A 1 109 ? -10.406 -0.53 6.273 1 94.88 109 LYS A O 1
ATOM 844 N N . THR A 1 110 ? -11.359 -0.117 8.297 1 92.94 110 THR A N 1
ATOM 845 C CA . THR A 1 110 ? -10.078 0.107 8.961 1 92.94 110 THR A CA 1
ATOM 846 C C . THR A 1 110 ? -9.461 -1.216 9.398 1 92.94 110 THR A C 1
ATOM 848 O O . THR A 1 110 ? -10.109 -2.26 9.352 1 92.94 110 THR A O 1
ATOM 851 N N . LEU A 1 111 ? -8.242 -1.134 9.789 1 86.88 111 LEU A N 1
ATOM 852 C CA . LEU A 1 111 ? -7.523 -2.277 10.336 1 86.88 111 LEU A CA 1
ATOM 853 C C . LEU A 1 111 ? -8.281 -2.877 11.516 1 86.88 111 LEU A C 1
ATOM 855 O O . LEU A 1 111 ? -8.25 -4.09 11.734 1 86.88 111 LEU A O 1
ATOM 859 N N . GLN A 1 112 ? -8.969 -2.045 12.227 1 86.12 112 GLN A N 1
ATOM 860 C CA . GLN A 1 112 ? -9.727 -2.49 13.398 1 86.12 112 GLN A CA 1
ATOM 861 C C . GLN A 1 112 ? -11.062 -3.1 12.992 1 86.12 112 GLN A C 1
ATOM 863 O O . GLN A 1 112 ? -11.789 -3.631 13.828 1 86.12 112 GLN A O 1
ATOM 868 N N . GLY A 1 113 ? -11.398 -2.988 11.781 1 89.12 113 GLY A N 1
ATOM 869 C CA . GLY A 1 113 ? -12.625 -3.6 11.273 1 89.12 113 GLY A CA 1
ATOM 870 C C . GLY A 1 113 ? -13.781 -2.629 11.188 1 89.12 113 GLY A C 1
ATOM 871 O O . GLY A 1 113 ? -14.891 -3.01 10.797 1 89.12 113 GLY A O 1
ATOM 872 N N . ASP A 1 114 ? -13.516 -1.448 11.516 1 91.19 114 ASP A N 1
ATOM 873 C CA . ASP A 1 114 ? -14.578 -0.447 11.492 1 91.19 114 ASP A CA 1
ATOM 874 C C . ASP A 1 114 ? -14.656 0.243 10.133 1 91.19 114 ASP A C 1
ATOM 876 O O . ASP A 1 114 ? -13.625 0.534 9.516 1 91.19 114 ASP A O 1
ATOM 880 N N . TRP A 1 115 ? -15.93 0.468 9.812 1 94.69 115 TRP A N 1
ATOM 881 C CA . TRP A 1 115 ? -16.109 1.295 8.625 1 94.69 115 TRP A CA 1
ATOM 882 C C . TRP A 1 115 ? -15.969 2.775 8.969 1 94.69 115 TRP A C 1
ATOM 884 O O . TRP A 1 115 ? -16.516 3.246 9.961 1 94.69 115 TRP A O 1
ATOM 894 N N . VAL A 1 116 ? -15.25 3.496 8.125 1 96.5 116 VAL A N 1
ATOM 895 C CA . VAL A 1 116 ? -15.07 4.934 8.281 1 96.5 116 VAL A CA 1
ATOM 896 C C . VAL A 1 116 ? -15.258 5.629 6.938 1 96.5 116 VAL A C 1
ATOM 898 O O . VAL A 1 116 ? -15.086 5.012 5.883 1 96.5 116 VAL A O 1
ATOM 901 N N . TYR A 1 117 ? -15.664 6.883 7.008 1 97.94 117 TYR A N 1
ATOM 902 C CA . TYR A 1 117 ? -15.68 7.676 5.781 1 97.94 117 TYR A CA 1
ATOM 903 C C . TYR A 1 117 ? -14.273 8.086 5.371 1 97.94 117 TYR A C 1
ATOM 905 O O . TYR A 1 117 ? -13.484 8.531 6.207 1 97.94 117 TYR A O 1
ATOM 913 N N . VAL A 1 118 ? -13.992 7.852 4.09 1 97.62 118 VAL A N 1
ATOM 914 C CA . VAL A 1 118 ? -12.734 8.359 3.543 1 97.62 118 VAL A CA 1
ATOM 915 C C . VAL A 1 118 ? -12.953 9.742 2.939 1 97.62 118 VAL A C 1
ATOM 917 O O . VAL A 1 118 ? -13.883 9.945 2.152 1 97.62 118 VAL A O 1
ATOM 920 N N . VAL A 1 119 ? -12.109 10.648 3.33 1 97.25 119 VAL A N 1
ATOM 921 C CA . VAL A 1 119 ? -12.266 12.023 2.867 1 97.25 119 VAL A CA 1
ATOM 922 C C . VAL A 1 119 ? -11.984 12.102 1.369 1 97.25 119 VAL A C 1
ATOM 924 O O . VAL A 1 119 ? -10.836 11.938 0.938 1 97.25 119 VAL A O 1
ATOM 927 N N . ASN A 1 120 ? -13.031 12.352 0.611 1 95.94 120 ASN A N 1
ATOM 928 C CA . ASN A 1 120 ? -12.969 12.586 -0.827 1 95.94 120 ASN A CA 1
ATOM 929 C C . ASN A 1 120 ? -14.023 13.586 -1.281 1 95.94 120 ASN A C 1
ATOM 931 O O . ASN A 1 120 ? -15.086 13.203 -1.775 1 95.94 120 ASN A O 1
ATOM 935 N N . VAL A 1 121 ? -13.695 14.805 -1.11 1 94.56 121 VAL A N 1
ATOM 936 C CA . VAL A 1 121 ? -14.539 15.93 -1.516 1 94.56 121 VAL A CA 1
ATOM 937 C C . VAL A 1 121 ? -13.773 16.828 -2.482 1 94.56 121 VAL A C 1
ATOM 939 O O . VAL A 1 121 ? -12.594 16.594 -2.758 1 94.56 121 VAL A O 1
ATOM 942 N N . ASP A 1 122 ? -14.406 17.781 -2.996 1 91.38 122 ASP A N 1
ATOM 943 C CA . ASP A 1 122 ? -13.797 18.641 -4.016 1 91.38 122 ASP A CA 1
ATOM 944 C C . ASP A 1 122 ? -12.508 19.281 -3.494 1 91.38 122 ASP A C 1
ATOM 946 O O . ASP A 1 122 ? -11.531 19.406 -4.227 1 91.38 122 ASP A O 1
ATOM 950 N N . SER A 1 123 ? -12.492 19.672 -2.293 1 91.69 123 SER A N 1
ATOM 951 C CA . SER A 1 123 ? -11.367 20.406 -1.72 1 91.69 123 SER A CA 1
ATOM 952 C C . SER A 1 123 ? -10.25 19.469 -1.29 1 91.69 123 SER A C 1
ATOM 954 O O . SER A 1 123 ? -9.164 19.922 -0.901 1 91.69 123 SER A O 1
ATOM 956 N N . CYS A 1 124 ? -10.562 18.203 -1.338 1 94.56 124 CYS A N 1
ATOM 957 C CA . CYS A 1 124 ? -9.57 17.219 -0.911 1 94.56 124 CYS A CA 1
ATOM 958 C C . CYS A 1 124 ? -9.844 15.852 -1.544 1 94.56 124 CYS A C 1
ATOM 960 O O . CYS A 1 124 ? -10.766 15.148 -1.131 1 94.56 124 CYS A O 1
ATOM 962 N N . GLN A 1 125 ? -8.969 15.562 -2.432 1 92.88 125 GLN A N 1
ATOM 963 C CA . GLN A 1 125 ? -9.078 14.258 -3.082 1 92.88 125 GLN A CA 1
ATOM 964 C C . GLN A 1 125 ? -8 13.297 -2.58 1 92.88 125 GLN A C 1
ATOM 966 O O . GLN A 1 125 ? -6.859 13.703 -2.355 1 92.88 125 GLN A O 1
ATOM 971 N N . GLN A 1 126 ? -8.484 12.117 -2.35 1 93.19 126 GLN A N 1
ATOM 972 C CA . GLN A 1 126 ? -7.547 11.039 -2.062 1 93.19 126 GLN A CA 1
ATOM 973 C C . GLN A 1 126 ? -7.73 9.875 -3.039 1 93.19 126 GLN A C 1
ATOM 975 O O . GLN A 1 126 ? -8.859 9.5 -3.357 1 93.19 126 GLN A O 1
ATOM 980 N N . PHE A 1 127 ? -6.629 9.398 -3.539 1 91.94 127 PHE A N 1
ATOM 981 C CA . PHE A 1 127 ? -6.676 8.18 -4.34 1 91.94 127 PHE A CA 1
ATOM 982 C C . PHE A 1 127 ? -5.602 7.199 -3.893 1 91.94 127 PHE A C 1
ATOM 984 O O . PHE A 1 127 ? -4.566 7.605 -3.359 1 91.94 127 PHE A O 1
ATOM 991 N N . PHE A 1 128 ? -5.848 5.984 -4.121 1 90.81 128 PHE A N 1
ATOM 992 C CA . PHE A 1 128 ? -4.953 4.887 -3.779 1 90.81 128 PHE A CA 1
ATOM 993 C C . PHE A 1 128 ? -4.73 3.977 -4.984 1 90.81 128 PHE A C 1
ATOM 995 O O . PHE A 1 128 ? -5.668 3.674 -5.723 1 90.81 128 PHE A O 1
ATOM 1002 N N . TRP A 1 129 ? -3.52 3.586 -5.043 1 88.81 129 TRP A N 1
ATOM 1003 C CA . TRP A 1 129 ? -3.219 2.58 -6.055 1 88.81 129 TRP A CA 1
ATOM 1004 C C . TRP A 1 129 ? -3.521 1.178 -5.539 1 88.81 129 TRP A C 1
ATOM 1006 O O . TRP A 1 129 ? -3.15 0.831 -4.414 1 88.81 129 TRP A O 1
ATOM 1016 N N . GLY A 1 130 ? -4.27 0.485 -6.445 1 90.81 130 GLY A N 1
ATOM 1017 C CA . GLY A 1 130 ? -4.613 -0.872 -6.055 1 90.81 130 GLY A CA 1
ATOM 1018 C C . GLY A 1 130 ? -4.48 -1.872 -7.188 1 90.81 130 GLY A C 1
ATOM 1019 O O . GLY A 1 130 ? -4.203 -1.494 -8.328 1 90.81 130 GLY A O 1
ATOM 1020 N N . GLU A 1 131 ? -4.539 -3.121 -6.824 1 92.62 131 GLU A N 1
ATOM 1021 C CA . GLU A 1 131 ? -4.594 -4.238 -7.758 1 92.62 131 GLU A CA 1
ATOM 1022 C C . GLU A 1 131 ? -5.68 -5.238 -7.367 1 92.62 131 GLU A C 1
ATOM 1024 O O . GLU A 1 131 ? -5.719 -5.707 -6.23 1 92.62 131 GLU A O 1
ATOM 1029 N N . VAL A 1 132 ? -6.523 -5.523 -8.367 1 94 132 VAL A N 1
ATOM 1030 C CA . VAL A 1 132 ? -7.668 -6.375 -8.062 1 94 132 VAL A CA 1
ATOM 1031 C C . VAL A 1 132 ? -7.609 -7.641 -8.914 1 94 132 VAL A C 1
ATOM 1033 O O . VAL A 1 132 ? -7.281 -7.586 -10.102 1 94 132 VAL A O 1
ATOM 1036 N N . CYS A 1 133 ? -8.023 -8.703 -8.25 1 95.25 133 CYS A N 1
ATOM 1037 C CA . CYS A 1 133 ? -8.031 -9.984 -8.945 1 95.25 133 CYS A CA 1
ATOM 1038 C C . CYS A 1 133 ? -9.125 -10.023 -10.008 1 95.25 133 CYS A C 1
ATOM 1040 O O . CYS A 1 133 ? -10.234 -9.539 -9.773 1 95.25 133 CYS A O 1
ATOM 1042 N N . GLU A 1 134 ? -8.758 -10.625 -11.109 1 95.31 134 GLU A N 1
ATOM 1043 C CA . GLU A 1 134 ? -9.727 -10.828 -12.18 1 95.31 134 GLU A CA 1
ATOM 1044 C C . GLU A 1 134 ? -10.023 -12.305 -12.383 1 95.31 134 GLU A C 1
ATOM 1046 O O . GLU A 1 134 ? -10.969 -12.664 -13.094 1 95.31 134 GLU A O 1
ATOM 1051 N N . SER A 1 135 ? -9.188 -13.164 -11.828 1 95.69 135 SER A N 1
ATOM 1052 C CA . SER A 1 135 ? -9.398 -14.609 -11.898 1 95.69 135 SER A CA 1
ATOM 1053 C C . SER A 1 135 ? -9.508 -15.211 -10.5 1 95.69 135 SER A C 1
ATOM 1055 O O . SER A 1 135 ? -8.875 -14.734 -9.555 1 95.69 135 SER A O 1
ATOM 1057 N N . GLU A 1 136 ? -10.234 -16.328 -10.461 1 95.38 136 GLU A N 1
ATOM 1058 C CA . GLU A 1 136 ? -10.422 -17.016 -9.195 1 95.38 136 GLU A CA 1
ATOM 1059 C C . GLU A 1 136 ? -9.438 -18.172 -9.047 1 95.38 136 GLU A C 1
ATOM 1061 O O . GLU A 1 136 ? -9.164 -18.609 -7.93 1 95.38 136 GLU A O 1
ATOM 1066 N N . THR A 1 137 ? -9.062 -18.641 -10.242 1 97.38 137 THR A N 1
ATOM 1067 C CA . THR A 1 137 ? -8.117 -19.75 -10.258 1 97.38 137 THR A CA 1
ATOM 1068 C C . THR A 1 137 ? -6.824 -19.344 -10.969 1 97.38 137 THR A C 1
ATOM 1070 O O . THR A 1 137 ? -6.809 -18.375 -11.734 1 97.38 137 THR A O 1
ATOM 1073 N N . CYS A 1 138 ? -5.801 -20.094 -10.602 1 97.88 138 CYS A N 1
ATOM 1074 C CA . CYS A 1 138 ? -4.535 -19.828 -11.273 1 97.88 138 CYS A CA 1
ATOM 1075 C C . CYS A 1 138 ? -4.605 -20.219 -12.742 1 97.88 138 CYS A C 1
ATOM 1077 O O . CYS A 1 138 ? -5.559 -20.875 -13.172 1 97.88 138 CYS A O 1
ATOM 1079 N N . SER A 1 139 ? -3.539 -19.797 -13.43 1 96.69 139 SER A N 1
ATOM 1080 C CA . SER A 1 139 ? -3.451 -20.031 -14.867 1 96.69 139 SER A CA 1
ATOM 1081 C C . SER A 1 139 ? -3.689 -21.5 -15.188 1 96.69 139 SER A C 1
ATOM 1083 O O . SER A 1 139 ? -3.195 -22.391 -14.484 1 96.69 139 SER A O 1
ATOM 1085 N N . SER A 1 140 ? -4.367 -21.703 -16.328 1 95.69 140 SER A N 1
ATOM 1086 C CA . SER A 1 140 ? -4.652 -23.062 -16.781 1 95.69 140 SER A CA 1
ATOM 1087 C C . SER A 1 140 ? -3.379 -23.781 -17.219 1 95.69 140 SER A C 1
ATOM 1089 O O . SER A 1 140 ? -3.367 -25 -17.375 1 95.69 140 SER A O 1
ATOM 1091 N N . LYS A 1 141 ? -2.381 -23.109 -17.406 1 95.12 141 LYS A N 1
ATOM 1092 C CA . LYS A 1 141 ? -1.105 -23.703 -17.812 1 95.12 141 LYS A CA 1
ATOM 1093 C C . LYS A 1 141 ? -0.398 -24.344 -16.641 1 95.12 141 LYS A C 1
ATOM 1095 O O . LYS A 1 141 ? 0.578 -25.078 -16.812 1 95.12 141 LYS A O 1
ATOM 1100 N N . ILE A 1 142 ? -0.956 -24.062 -15.5 1 96.25 142 ILE A N 1
ATOM 1101 C CA . ILE A 1 142 ? -0.359 -24.609 -14.281 1 96.25 142 ILE A CA 1
ATOM 1102 C C . ILE A 1 142 ? -0.93 -26 -14.008 1 96.25 142 ILE A C 1
ATOM 1104 O O . ILE A 1 142 ? -2.133 -26.156 -13.781 1 96.25 142 ILE A O 1
ATOM 1108 N N . GLY A 1 143 ? -0.034 -26.969 -14.062 1 95.94 143 GLY A N 1
ATOM 1109 C CA . GLY A 1 143 ? -0.392 -28.312 -13.625 1 95.94 143 GLY A CA 1
ATOM 1110 C C . GLY A 1 143 ? -0.1 -28.562 -12.156 1 95.94 143 GLY A C 1
ATOM 1111 O O . GLY A 1 143 ? 0.91 -28.094 -11.633 1 95.94 143 GLY A O 1
ATOM 1112 N N . LEU A 1 144 ? -1.009 -29.375 -11.57 1 94.88 144 LEU A N 1
ATOM 1113 C CA . LEU A 1 144 ? -0.833 -29.703 -10.156 1 94.88 144 LEU A CA 1
ATOM 1114 C C . LEU A 1 144 ? -0.84 -31.219 -9.938 1 94.88 144 LEU A C 1
ATOM 1116 O O . LEU A 1 144 ? -1.452 -31.953 -10.711 1 94.88 144 LEU A O 1
ATOM 1120 N N . PRO A 1 145 ? -0.132 -31.656 -8.883 1 93.31 145 PRO A N 1
ATOM 1121 C CA . PRO A 1 145 ? -0.245 -33.062 -8.547 1 93.31 145 PRO A CA 1
ATOM 1122 C C . PRO A 1 145 ? -1.667 -33.469 -8.164 1 93.31 145 PRO A C 1
ATOM 1124 O O . PRO A 1 145 ? -2.49 -32.625 -7.836 1 93.31 145 PRO A O 1
ATOM 1127 N N . ASN A 1 146 ? -1.817 -34.781 -8.266 1 92.5 146 ASN A N 1
ATOM 1128 C CA . ASN A 1 146 ? -3.125 -35.312 -7.875 1 92.5 146 ASN A CA 1
ATOM 1129 C C . ASN A 1 146 ? -3.488 -34.875 -6.453 1 92.5 146 ASN A C 1
ATOM 1131 O O . ASN A 1 146 ? -2.65 -34.938 -5.555 1 92.5 146 ASN A O 1
ATOM 1135 N N . GLY A 1 147 ? -4.773 -34.438 -6.258 1 91.88 147 GLY A N 1
ATOM 1136 C CA . GLY A 1 147 ? -5.27 -34.062 -4.938 1 91.88 147 GLY A CA 1
ATOM 1137 C C . GLY A 1 147 ? -5.082 -32.594 -4.613 1 91.88 147 GLY A C 1
ATOM 1138 O O . GLY A 1 147 ? -5.414 -32.156 -3.51 1 91.88 147 GLY A O 1
ATOM 1139 N N . TYR A 1 148 ? -4.512 -31.906 -5.508 1 93 148 TYR A N 1
ATOM 1140 C CA . TYR A 1 148 ? -4.328 -30.469 -5.273 1 93 148 TYR A CA 1
ATOM 1141 C C . TYR A 1 148 ? -5.223 -29.656 -6.191 1 93 148 TYR A C 1
ATOM 1143 O O . TYR A 1 148 ? -5.496 -30.047 -7.324 1 93 148 TYR A O 1
ATOM 1151 N N . ASN A 1 149 ? -5.641 -28.531 -5.664 1 94.81 149 ASN A N 1
ATOM 1152 C CA . ASN A 1 149 ? -6.289 -27.453 -6.422 1 94.81 149 ASN A CA 1
ATOM 1153 C C . ASN A 1 149 ? -5.582 -26.125 -6.219 1 94.81 149 ASN A C 1
ATOM 1155 O O . ASN A 1 149 ? -4.609 -26.031 -5.469 1 94.81 149 ASN A O 1
ATOM 1159 N N . ASN A 1 150 ? -6.027 -25.141 -7.047 1 95.94 150 ASN A N 1
ATOM 1160 C CA . ASN A 1 150 ? -5.43 -23.828 -6.859 1 95.94 150 ASN A CA 1
ATOM 1161 C C . ASN A 1 150 ? -6.488 -22.734 -6.789 1 95.94 150 ASN A C 1
ATOM 1163 O O . ASN A 1 150 ? -7.633 -22.938 -7.195 1 95.94 150 ASN A O 1
ATOM 1167 N N . VAL A 1 151 ? -6.133 -21.656 -6.172 1 96.25 151 VAL A N 1
ATOM 1168 C CA . VAL A 1 151 ? -7.016 -20.5 -6.078 1 96.25 151 VAL A CA 1
ATOM 1169 C C . VAL A 1 151 ? -6.199 -19.203 -6.172 1 96.25 151 VAL A C 1
ATOM 1171 O O . VAL A 1 151 ? -5.031 -19.188 -5.773 1 96.25 151 VAL A O 1
ATOM 1174 N N . CYS A 1 152 ? -6.75 -18.203 -6.758 1 96.81 152 CYS A N 1
ATOM 1175 C CA . CYS A 1 152 ? -6.211 -16.844 -6.68 1 96.81 152 CYS A CA 1
ATOM 1176 C C . CYS A 1 152 ? -6.891 -16.047 -5.574 1 96.81 152 CYS A C 1
ATOM 1178 O O . CYS A 1 152 ? -8.117 -15.922 -5.555 1 96.81 152 CYS A O 1
ATOM 1180 N N . GLU A 1 153 ? -6.035 -15.461 -4.742 1 94.19 153 GLU A N 1
ATOM 1181 C CA . GLU A 1 153 ? -6.586 -14.758 -3.588 1 94.19 153 GLU A CA 1
ATOM 1182 C C . GLU A 1 153 ? -6.191 -13.281 -3.604 1 94.19 153 GLU A C 1
ATOM 1184 O O . GLU A 1 153 ? -5.051 -12.945 -3.922 1 94.19 153 GLU A O 1
ATOM 1189 N N . GLN A 1 154 ? -7.223 -12.508 -3.176 1 94.69 154 GLN A N 1
ATOM 1190 C CA . GLN A 1 154 ? -6.996 -11.07 -3.051 1 94.69 154 GLN A CA 1
ATOM 1191 C C . GLN A 1 154 ? -6.211 -10.742 -1.784 1 94.69 154 GLN A C 1
ATOM 1193 O O . GLN A 1 154 ? -6.605 -11.133 -0.685 1 94.69 154 GLN A O 1
ATOM 1198 N N . LYS A 1 155 ? -5.098 -10.102 -2.004 1 92.69 155 LYS A N 1
ATOM 1199 C CA . LYS A 1 155 ? -4.336 -9.586 -0.87 1 92.69 155 LYS A CA 1
ATOM 1200 C C . LYS A 1 155 ? -4.535 -8.086 -0.71 1 92.69 155 LYS A C 1
ATOM 1202 O O . LYS A 1 155 ? -4.879 -7.395 -1.671 1 92.69 155 LYS A O 1
ATOM 1207 N N . TYR A 1 156 ? -4.246 -7.695 0.524 1 92.62 156 TYR A N 1
ATOM 1208 C CA . TYR A 1 156 ? -4.43 -6.285 0.852 1 92.62 156 TYR A CA 1
ATOM 1209 C C . TYR A 1 156 ? -3.195 -5.723 1.544 1 92.62 156 TYR A C 1
ATOM 1211 O O . TYR A 1 156 ? -2.418 -6.469 2.143 1 92.62 156 TYR A O 1
ATOM 1219 N N . VAL A 1 157 ? -3.107 -4.438 1.338 1 91 157 VAL A N 1
ATOM 1220 C CA . VAL A 1 157 ? -2.137 -3.713 2.15 1 91 157 VAL A CA 1
ATOM 1221 C C . VAL A 1 157 ? -2.855 -2.695 3.033 1 91 157 VAL A C 1
ATOM 1223 O O . VAL A 1 157 ? -4.023 -2.375 2.797 1 91 157 VAL A O 1
ATOM 1226 N N . ILE A 1 158 ? -2.107 -2.273 4.035 1 90.31 158 ILE A N 1
ATOM 1227 C CA . ILE A 1 158 ? -2.629 -1.231 4.914 1 90.31 158 ILE A CA 1
ATOM 1228 C C . ILE A 1 158 ? -2.092 0.129 4.473 1 90.31 158 ILE A C 1
ATOM 1230 O O . ILE A 1 158 ? -0.882 0.3 4.301 1 90.31 158 ILE A O 1
ATOM 1234 N N . ALA A 1 159 ? -3.023 1.051 4.281 1 90.19 159 ALA A N 1
ATOM 1235 C CA . ALA A 1 159 ? -2.646 2.402 3.875 1 90.19 159 ALA A CA 1
ATOM 1236 C C . ALA A 1 159 ? -3.201 3.441 4.844 1 90.19 159 ALA A C 1
ATOM 1238 O O . ALA A 1 159 ? -4.258 3.232 5.449 1 90.19 159 ALA A O 1
ATOM 1239 N N . LYS A 1 160 ? -2.463 4.52 4.914 1 89.38 160 LYS A N 1
ATOM 1240 C CA . LYS A 1 160 ? -2.949 5.645 5.707 1 89.38 160 LYS A CA 1
ATOM 1241 C C . LYS A 1 160 ? -3.904 6.516 4.898 1 89.38 160 LYS A C 1
ATOM 1243 O O . LYS A 1 160 ? -3.629 6.844 3.744 1 89.38 160 LYS A O 1
ATOM 1248 N N . ALA A 1 161 ? -5.004 6.852 5.543 1 93.69 161 ALA A N 1
ATOM 1249 C CA . ALA A 1 161 ? -6 7.691 4.887 1 93.69 161 ALA A CA 1
ATOM 1250 C C . ALA A 1 161 ? -6.535 8.758 5.844 1 93.69 161 A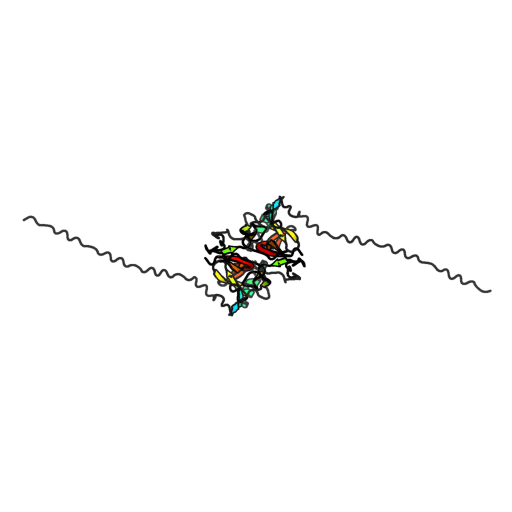LA A C 1
ATOM 1252 O O . ALA A 1 161 ? -6.535 8.562 7.059 1 93.69 161 ALA A O 1
ATOM 1253 N N . LEU A 1 162 ? -6.863 9.852 5.242 1 95.44 162 LEU A N 1
ATOM 1254 C CA . LEU A 1 162 ? -7.66 10.828 5.977 1 95.44 162 LEU A CA 1
ATOM 1255 C C . LEU A 1 162 ? -9.125 10.398 6.035 1 95.44 162 LEU A C 1
ATOM 1257 O O . LEU A 1 162 ? -9.75 10.156 5 1 95.44 162 LEU A O 1
ATOM 1261 N N . THR A 1 163 ? -9.578 10.289 7.223 1 96.62 163 THR A N 1
ATOM 1262 C CA . THR A 1 163 ? -10.93 9.758 7.398 1 96.62 163 THR A CA 1
ATOM 1263 C C . THR A 1 163 ? -11.75 10.664 8.312 1 96.62 163 THR A C 1
ATOM 1265 O O . THR A 1 163 ? -11.203 11.539 8.984 1 96.62 163 THR A O 1
ATOM 1268 N N . PHE A 1 164 ? -13.016 10.516 8.164 1 96.75 164 PHE A N 1
ATOM 1269 C CA . PHE A 1 164 ? -14 11.203 8.992 1 96.75 164 PHE A CA 1
ATOM 1270 C C . PHE A 1 164 ? -14.805 10.211 9.812 1 96.75 164 PHE A C 1
ATOM 1272 O O . PHE A 1 164 ? -15.469 9.328 9.258 1 96.75 164 PHE A O 1
ATOM 1279 N N . SER A 1 165 ? -14.609 10.32 11.062 1 92.81 165 SER A N 1
ATOM 1280 C CA . SER A 1 165 ? -15.336 9.492 12.016 1 92.81 165 SER A CA 1
ATOM 1281 C C . SER A 1 165 ? -15.539 10.227 13.344 1 92.81 165 SER A C 1
ATOM 1283 O O . SER A 1 165 ? -14.68 10.992 13.773 1 92.81 165 SER A O 1
ATOM 1285 N N . SER A 1 166 ? -16.703 10 13.969 1 90.19 166 SER A N 1
ATOM 1286 C CA . SER A 1 166 ? -17.031 10.609 15.258 1 90.19 166 SER A CA 1
ATOM 1287 C C . SER A 1 166 ? -16.922 12.125 15.203 1 90.19 166 SER A C 1
ATOM 1289 O O . SER A 1 166 ? -16.344 12.75 16.094 1 90.19 166 SER A O 1
ATOM 1291 N N . SER A 1 167 ? -17.281 12.656 14.109 1 91.12 167 SER A N 1
ATOM 1292 C CA . SER A 1 167 ? -17.375 14.086 13.867 1 91.12 167 SER A CA 1
ATOM 1293 C C . SER A 1 167 ? -15.992 14.734 13.852 1 91.12 167 SER A C 1
ATOM 1295 O O . SER A 1 167 ? -15.852 15.914 14.188 1 91.12 167 SER A O 1
ATOM 1297 N N . ARG A 1 168 ? -15.086 13.938 13.508 1 94 168 ARG A N 1
ATOM 1298 C CA . ARG A 1 168 ? -13.734 14.477 13.461 1 94 168 ARG A CA 1
ATOM 1299 C C . ARG A 1 168 ? -12.977 13.945 12.25 1 94 168 ARG A C 1
ATOM 1301 O O . ARG A 1 168 ? -13.266 12.852 11.766 1 94 168 ARG A O 1
ATOM 1308 N N . LEU A 1 169 ? -12.062 14.797 11.789 1 95.38 169 LEU A N 1
ATOM 1309 C CA . LEU A 1 169 ? -11.078 14.328 10.828 1 95.38 169 LEU A CA 1
ATOM 1310 C C . LEU A 1 169 ? -9.898 13.664 11.531 1 95.38 169 LEU A C 1
ATOM 1312 O O . LEU A 1 169 ? -9.438 14.156 12.562 1 95.38 169 LEU A O 1
ATOM 1316 N N . GLN A 1 170 ? -9.5 12.57 10.992 1 93.25 170 GLN A N 1
ATOM 1317 C CA . GLN A 1 170 ? -8.359 11.852 11.562 1 93.25 170 GLN A CA 1
ATOM 1318 C C . GLN A 1 170 ? -7.688 10.969 10.516 1 93.25 170 GLN A C 1
ATOM 1320 O O . GLN A 1 170 ? -8.25 10.734 9.445 1 93.25 170 GLN A O 1
ATOM 1325 N N . THR A 1 171 ? -6.539 10.516 10.836 1 91.56 171 THR A N 1
ATOM 1326 C CA . THR A 1 171 ? -5.879 9.523 9.992 1 91.56 171 THR A CA 1
ATOM 1327 C C . THR A 1 171 ? -6.215 8.109 10.461 1 91.56 171 THR A C 1
ATOM 1329 O O . THR A 1 171 ? -6.281 7.848 11.664 1 91.56 171 THR A O 1
ATOM 1332 N N . SER A 1 172 ? -6.465 7.289 9.5 1 91.31 172 SER A N 1
ATOM 1333 C CA . SER A 1 172 ? -6.758 5.891 9.805 1 91.31 172 SER A CA 1
ATOM 1334 C C . SER A 1 172 ? -6.004 4.949 8.875 1 91.31 172 SER A C 1
ATOM 1336 O O . SER A 1 172 ? -5.645 5.332 7.758 1 91.31 172 SER A O 1
ATOM 1338 N N . ASP A 1 173 ? -5.805 3.783 9.43 1 89.38 173 ASP A N 1
ATOM 1339 C CA . ASP A 1 173 ? -5.258 2.709 8.602 1 89.38 173 ASP A CA 1
ATOM 1340 C C . ASP A 1 173 ? -6.375 1.912 7.934 1 89.38 173 ASP A C 1
ATOM 1342 O O . ASP A 1 173 ? -7.234 1.342 8.609 1 89.38 173 ASP A O 1
ATOM 1346 N N . VAL A 1 174 ? -6.277 1.854 6.613 1 93.31 174 VAL A N 1
ATOM 1347 C CA . VAL A 1 174 ? -7.355 1.192 5.883 1 93.31 174 VAL A CA 1
ATOM 1348 C C . VAL A 1 174 ? -6.773 0.131 4.953 1 93.31 174 VAL A C 1
ATOM 1350 O O . VAL A 1 174 ? -5.594 0.194 4.586 1 93.31 174 VAL A O 1
ATOM 1353 N N . PHE A 1 175 ? -7.645 -0.754 4.512 1 92.75 175 PHE A N 1
ATOM 1354 C CA . PHE A 1 175 ? -7.234 -1.821 3.607 1 92.75 175 PHE A CA 1
ATOM 1355 C C . PHE A 1 175 ? -7.391 -1.387 2.154 1 92.75 175 PHE A C 1
ATOM 1357 O O . PHE A 1 175 ? -8.422 -0.825 1.774 1 92.75 175 PHE A O 1
ATOM 1364 N N . ILE A 1 176 ? -6.332 -1.662 1.4 1 93.06 176 ILE A N 1
ATOM 1365 C CA . ILE A 1 176 ? -6.359 -1.417 -0.038 1 93.06 176 ILE A CA 1
ATOM 1366 C C . ILE A 1 176 ? -5.926 -2.678 -0.784 1 93.06 176 ILE A C 1
ATOM 1368 O O . ILE A 1 176 ? -4.898 -3.273 -0.463 1 93.06 176 ILE A O 1
ATOM 1372 N N . PRO A 1 177 ? -6.727 -3.16 -1.73 1 94.25 177 PRO A N 1
ATOM 1373 C CA . PRO A 1 177 ? -6.293 -4.324 -2.506 1 94.25 177 PRO A CA 1
ATOM 1374 C C . PRO A 1 177 ? -4.98 -4.082 -3.248 1 94.25 177 PRO A C 1
ATOM 1376 O O . PRO A 1 177 ? -4.816 -3.049 -3.902 1 94.25 177 PRO A O 1
ATOM 1379 N N . SER A 1 178 ? -4.113 -5.082 -3.143 1 92.44 178 SER A N 1
ATOM 1380 C CA . SER A 1 178 ? -2.771 -4.754 -3.611 1 92.44 178 SER A CA 1
ATOM 1381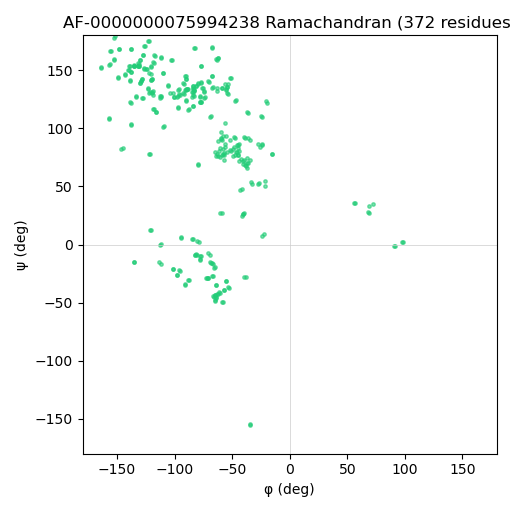 C C . SER A 1 178 ? -2.201 -5.871 -4.477 1 92.44 178 SER A C 1
ATOM 1383 O O . SER A 1 178 ? -1.191 -5.684 -5.156 1 92.44 178 SER A O 1
ATOM 1385 N N . CYS A 1 179 ? -2.828 -7.004 -4.398 1 92.38 179 CYS A N 1
ATOM 1386 C CA . CYS A 1 179 ? -2.232 -8.117 -5.133 1 92.38 179 CYS A CA 1
ATOM 1387 C C . CYS A 1 179 ? -3.229 -9.258 -5.297 1 92.38 179 CYS A C 1
ATOM 1389 O O . CYS A 1 179 ? -4.145 -9.406 -4.484 1 92.38 179 CYS A O 1
ATOM 1391 N N . CYS A 1 180 ? -2.979 -9.969 -6.383 1 95.06 180 CYS A N 1
ATOM 1392 C CA . CYS A 1 180 ? -3.656 -11.242 -6.602 1 95.06 180 CYS A CA 1
ATOM 1393 C C . CYS A 1 180 ? -2.656 -12.391 -6.656 1 95.06 180 CYS A C 1
ATOM 1395 O O . CYS A 1 180 ? -1.832 -12.461 -7.57 1 95.06 180 CYS A O 1
ATOM 1397 N N . ALA A 1 181 ? -2.799 -13.312 -5.668 1 95.94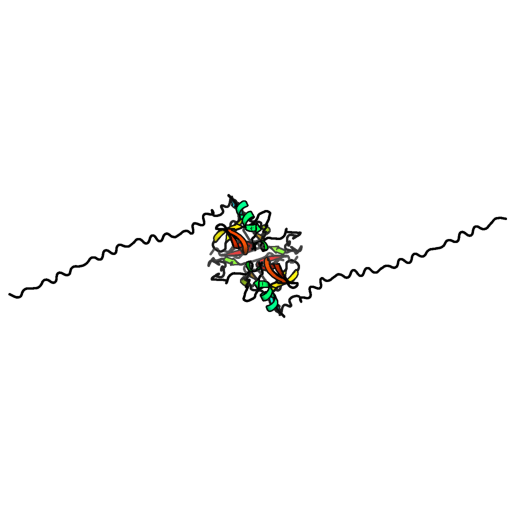 181 ALA A N 1
ATOM 1398 C CA . ALA A 1 181 ? -1.751 -14.32 -5.539 1 95.94 181 ALA A CA 1
ATOM 1399 C C . ALA A 1 181 ? -2.326 -15.727 -5.668 1 95.94 181 ALA A C 1
ATOM 1401 O O . ALA A 1 181 ? -3.441 -15.992 -5.219 1 95.94 181 ALA A O 1
ATOM 1402 N N . CYS A 1 182 ? -1.487 -16.609 -6.242 1 97.5 182 CYS A N 1
ATOM 1403 C CA . CYS A 1 182 ? -1.873 -18 -6.465 1 97.5 182 CYS A CA 1
ATOM 1404 C C . CYS A 1 182 ? -1.513 -18.859 -5.262 1 97.5 182 CYS A C 1
ATOM 1406 O O . CYS A 1 182 ? -0.395 -18.781 -4.75 1 97.5 182 CYS A O 1
ATOM 1408 N N . TYR A 1 183 ? -2.445 -19.656 -4.887 1 96.75 183 TYR A N 1
ATOM 1409 C CA . TYR A 1 183 ? -2.256 -20.594 -3.787 1 96.75 183 TYR A CA 1
ATOM 1410 C C . TYR A 1 183 ? -2.645 -22.016 -4.203 1 96.75 183 TYR A C 1
ATOM 1412 O O . TYR A 1 183 ? -3.58 -22.203 -4.984 1 96.75 183 TYR A O 1
ATOM 1420 N N . LEU A 1 184 ? -1.887 -22.922 -3.713 1 95.94 184 LEU A N 1
ATOM 1421 C CA . LEU A 1 184 ? -2.215 -24.344 -3.865 1 95.94 184 LEU A CA 1
ATOM 1422 C C . LEU A 1 184 ? -2.936 -24.859 -2.631 1 95.94 184 LEU A C 1
ATOM 1424 O O . LEU A 1 184 ? -2.525 -24.594 -1.501 1 95.94 184 LEU A O 1
ATOM 1428 N N . ILE A 1 185 ? -4 -25.578 -2.906 1 94.38 185 ILE A N 1
ATOM 1429 C CA . ILE A 1 185 ? -4.801 -26.141 -1.819 1 94.38 185 ILE A CA 1
ATOM 1430 C C . ILE A 1 185 ? -4.82 -27.656 -1.915 1 94.38 185 ILE A C 1
ATOM 1432 O O . ILE A 1 185 ? -5.105 -28.219 -2.977 1 94.38 185 ILE A O 1
ATOM 1436 N N . SER A 1 186 ? -4.523 -28.266 -0.747 1 89.5 186 SER A N 1
ATOM 1437 C CA . SER A 1 186 ? -4.605 -29.719 -0.723 1 89.5 186 SER A CA 1
ATOM 1438 C C . SER A 1 186 ? -6.031 -30.188 -0.441 1 89.5 186 SER A C 1
ATOM 1440 O O . SER A 1 186 ? -6.707 -29.641 0.437 1 89.5 186 SER A O 1
ATOM 1442 N N . SER A 1 187 ? -6.551 -31.031 -1.254 1 77.38 187 SER A N 1
ATOM 1443 C CA . SER A 1 187 ? -7.891 -31.578 -1.069 1 77.38 187 SER A CA 1
ATOM 1444 C C . SER A 1 187 ? -7.867 -32.781 -0.131 1 77.38 187 SER A C 1
ATOM 1446 O O . SER A 1 187 ? -8.875 -33.5 0.011 1 77.38 187 SER A O 1
ATOM 1448 N N . PHE A 1 188 ? -6.711 -33.094 0.454 1 68 188 PHE A N 1
ATOM 1449 C CA . PHE A 1 188 ? -6.738 -34.25 1.326 1 68 188 PHE A CA 1
ATOM 1450 C C . PHE A 1 188 ? -6.918 -33.844 2.781 1 68 188 PHE A C 1
ATOM 1452 O O . PHE A 1 188 ? -6.52 -32.75 3.172 1 68 188 PHE A O 1
ATOM 1459 N N . MET B 1 1 ? 27.453 60.75 -73.188 1 28.77 1 MET B N 1
ATOM 1460 C CA . MET B 1 1 ? 28.219 60.75 -71.938 1 28.77 1 MET B CA 1
ATOM 1461 C C . MET B 1 1 ? 27.547 59.906 -70.875 1 28.77 1 MET B C 1
ATOM 1463 O O . MET B 1 1 ? 26.531 60.281 -70.312 1 28.77 1 MET B O 1
ATOM 1467 N N . MET B 1 2 ? 27.406 58.594 -71.188 1 36.56 2 MET B N 1
ATOM 1468 C CA . MET B 1 2 ? 26.734 57.406 -70.688 1 36.56 2 MET B CA 1
ATOM 1469 C C . MET B 1 2 ? 27.281 57.031 -69.312 1 36.56 2 MET B C 1
ATOM 1471 O O . MET B 1 2 ? 28.453 56.656 -69.188 1 36.56 2 MET B O 1
ATOM 1475 N N . GLU B 1 3 ? 26.875 57.781 -68.25 1 31.83 3 GLU B N 1
ATOM 1476 C CA . GLU B 1 3 ? 27.281 57.688 -66.812 1 31.83 3 GLU B CA 1
ATOM 1477 C C . GLU B 1 3 ? 27.016 56.281 -66.25 1 31.83 3 GLU B C 1
ATOM 1479 O O . GLU B 1 3 ? 25.922 55.719 -66.438 1 31.83 3 GLU B O 1
ATOM 1484 N N . LYS B 1 4 ? 28.094 55.438 -66.062 1 30.55 4 LYS B N 1
ATOM 1485 C CA . LYS B 1 4 ? 28.375 54.156 -65.438 1 30.55 4 LYS B CA 1
ATOM 1486 C C . LYS B 1 4 ? 27.828 54.062 -64 1 30.55 4 LYS B C 1
ATOM 1488 O O . LYS B 1 4 ? 28.297 54.781 -63.125 1 30.55 4 LYS B O 1
ATOM 1493 N N . ARG B 1 5 ? 26.5 53.875 -63.781 1 33.72 5 ARG B N 1
ATOM 1494 C CA . ARG B 1 5 ? 25.891 53.688 -62.469 1 33.72 5 ARG B CA 1
ATOM 1495 C C . ARG B 1 5 ? 26.469 52.438 -61.781 1 33.72 5 ARG B C 1
ATOM 1497 O O . ARG B 1 5 ? 26.281 51.344 -62.25 1 33.72 5 ARG B O 1
ATOM 1504 N N . LYS B 1 6 ? 27.734 52.5 -61.25 1 30.73 6 LYS B N 1
ATOM 1505 C CA . LYS B 1 6 ? 28.328 51.406 -60.5 1 30.73 6 LYS B CA 1
ATOM 1506 C C . LYS B 1 6 ? 27.453 51 -59.312 1 30.73 6 LYS B C 1
ATOM 1508 O O . LYS B 1 6 ? 27.188 51.812 -58.438 1 30.73 6 LYS B O 1
ATOM 1513 N N . VAL B 1 7 ? 26.438 50.156 -59.5 1 33.03 7 VAL B N 1
ATOM 1514 C CA . VAL B 1 7 ? 25.625 49.5 -58.469 1 33.03 7 VAL B CA 1
ATOM 1515 C C . VAL B 1 7 ? 26.531 48.688 -57.531 1 33.03 7 VAL B C 1
ATOM 1517 O O . VAL B 1 7 ? 27.188 47.75 -57.969 1 33.03 7 VAL B O 1
ATOM 1520 N N . LEU B 1 8 ? 27.312 49.344 -56.656 1 30.66 8 LEU B N 1
ATOM 1521 C CA . LEU B 1 8 ? 28.094 48.625 -55.656 1 30.66 8 LEU B CA 1
ATOM 1522 C C . LEU B 1 8 ? 27.188 47.812 -54.75 1 30.66 8 LEU B C 1
ATOM 1524 O O . LEU B 1 8 ? 26.266 48.344 -54.156 1 30.66 8 LEU B O 1
ATOM 1528 N N . PHE B 1 9 ? 27.031 46.469 -55.062 1 33.62 9 PHE B N 1
ATOM 1529 C CA . PHE B 1 9 ? 26.422 45.406 -54.281 1 33.62 9 PHE B CA 1
ATOM 1530 C C . PHE B 1 9 ? 27.125 45.25 -52.938 1 33.62 9 PHE B C 1
ATOM 1532 O O . PHE B 1 9 ? 28.312 44.875 -52.875 1 33.62 9 PHE B O 1
ATOM 1539 N N . LEU B 1 10 ? 26.859 46.156 -51.938 1 31.38 10 LEU B N 1
ATOM 1540 C CA . LEU B 1 10 ? 27.344 45.938 -50.562 1 31.38 10 LEU B CA 1
ATOM 1541 C C . LEU B 1 10 ? 26.766 44.625 -50 1 31.38 10 LEU B C 1
ATOM 1543 O O . LEU B 1 10 ? 25.547 44.5 -49.844 1 31.38 10 LEU B O 1
ATOM 1547 N N . PHE B 1 11 ? 27.469 43.5 -50.156 1 38.25 11 PHE B N 1
ATOM 1548 C CA . PHE B 1 11 ? 27.234 42.219 -49.469 1 38.25 11 PHE B CA 1
ATOM 1549 C C . PHE B 1 11 ? 27.391 42.406 -47.969 1 38.25 11 PHE B C 1
ATOM 1551 O O . PHE B 1 11 ? 28.484 42.656 -47.469 1 38.25 11 PHE B O 1
ATOM 1558 N N . ILE B 1 12 ? 26.344 42.938 -47.312 1 34.03 12 ILE B N 1
ATOM 1559 C CA . ILE B 1 12 ? 26.344 42.938 -45.844 1 34.03 12 ILE B CA 1
ATOM 1560 C C . ILE B 1 12 ? 26.359 41.5 -45.344 1 34.03 12 ILE B C 1
ATOM 1562 O O . ILE B 1 12 ? 25.438 40.719 -45.594 1 34.03 12 ILE B O 1
ATOM 1566 N N . LEU B 1 13 ? 27.516 40.906 -45.156 1 37.56 13 LEU B N 1
ATOM 1567 C CA . LEU B 1 13 ? 27.766 39.688 -44.406 1 37.56 13 LEU B CA 1
ATOM 1568 C C . LEU B 1 13 ? 27.156 39.812 -43 1 37.56 13 LEU B C 1
ATOM 1570 O O . LEU B 1 13 ? 27.625 40.594 -42.188 1 37.56 13 LEU B O 1
ATOM 1574 N N . PHE B 1 14 ? 25.875 39.594 -42.812 1 39.44 14 PHE B N 1
ATOM 1575 C CA . PHE B 1 14 ? 25.297 39.375 -41.469 1 39.44 14 PHE B CA 1
ATOM 1576 C C . PHE B 1 14 ? 25.953 38.188 -40.781 1 39.44 14 PHE B C 1
ATOM 1578 O O . PHE B 1 14 ? 25.734 37.031 -41.156 1 39.44 14 PHE B O 1
ATOM 1585 N N . SER B 1 15 ? 27.156 38.312 -40.219 1 37.19 15 SER B N 1
ATOM 1586 C CA . SER B 1 15 ? 27.641 37.375 -39.219 1 37.19 15 SER B CA 1
ATOM 1587 C C . SER B 1 15 ? 26.609 37.125 -38.125 1 37.19 15 SER B C 1
ATOM 1589 O O . SER B 1 15 ? 26.266 38.062 -37.406 1 37.19 15 SER B O 1
ATOM 1591 N N . ALA B 1 16 ? 25.688 36.25 -38.312 1 36.16 16 ALA B N 1
ATOM 1592 C CA . ALA B 1 16 ? 24.891 35.688 -37.219 1 36.16 16 ALA B CA 1
ATOM 1593 C C . ALA B 1 16 ? 25.781 35.25 -36.062 1 36.16 16 ALA B C 1
ATOM 1595 O O . ALA B 1 16 ? 26.531 34.281 -36.188 1 36.16 16 ALA B O 1
ATOM 1596 N N . LEU B 1 17 ? 26.281 36.156 -35.25 1 36.81 17 LEU B N 1
ATOM 1597 C CA . LEU B 1 17 ? 26.75 35.75 -33.906 1 36.81 17 LEU B CA 1
ATOM 1598 C C . LEU B 1 17 ? 25.734 34.844 -33.25 1 36.81 17 LEU B C 1
ATOM 1600 O O . LEU B 1 17 ? 24.609 35.25 -32.969 1 36.81 17 LEU B O 1
ATOM 1604 N N . GLU B 1 18 ? 25.797 33.531 -33.531 1 39.88 18 GLU B N 1
ATOM 1605 C CA . GLU B 1 18 ? 25.141 32.531 -32.719 1 39.88 18 GLU B CA 1
ATOM 1606 C C . GLU B 1 18 ? 25.406 32.781 -31.234 1 39.88 18 GLU B C 1
ATOM 1608 O O . GLU B 1 18 ? 26.562 32.688 -30.781 1 39.88 18 GLU B O 1
ATOM 1613 N N . LEU B 1 19 ? 24.734 33.688 -30.578 1 36.03 19 LEU B N 1
ATOM 1614 C CA . LEU B 1 19 ? 24.641 33.656 -29.125 1 36.03 19 LEU B CA 1
ATOM 1615 C C . LEU B 1 19 ? 24.344 32.219 -28.641 1 36.03 19 LEU B C 1
ATOM 1617 O O . LEU B 1 19 ? 23.297 31.672 -28.969 1 36.03 19 LEU B O 1
ATOM 1621 N N . GLY B 1 20 ? 25.391 31.406 -28.469 1 34.34 20 GLY B N 1
ATOM 1622 C CA . GLY B 1 20 ? 25.297 30.172 -27.719 1 34.34 20 GLY B CA 1
ATOM 1623 C C . GLY B 1 20 ? 24.438 30.297 -26.469 1 34.34 20 GLY B C 1
ATOM 1624 O O . GLY B 1 20 ? 24.828 30.969 -25.516 1 34.34 20 GLY B O 1
ATOM 1625 N N . CYS B 1 21 ? 23.109 30.391 -26.562 1 34.91 21 CYS B N 1
ATOM 1626 C CA . CYS B 1 21 ? 22.25 30.156 -25.406 1 34.91 21 CYS B CA 1
ATOM 1627 C C . CYS B 1 21 ? 22.703 28.922 -24.625 1 34.91 21 CYS B C 1
ATOM 1629 O O . CYS B 1 21 ? 22.562 27.797 -25.109 1 34.91 21 CYS B O 1
ATOM 1631 N N . CYS B 1 22 ? 23.844 29.016 -23.922 1 35.22 22 CYS B N 1
ATOM 1632 C CA . CYS B 1 22 ? 24.062 28.031 -22.859 1 35.22 22 CYS B CA 1
ATOM 1633 C C . CYS B 1 22 ? 22.781 27.766 -22.078 1 35.22 22 CYS B C 1
ATOM 1635 O O . CYS B 1 22 ? 22.281 28.656 -21.391 1 35.22 22 CYS B O 1
ATOM 1637 N N . ASN B 1 23 ? 21.859 27.125 -22.609 1 36.31 23 ASN B N 1
ATOM 1638 C CA . ASN B 1 23 ? 20.844 26.516 -21.75 1 36.31 23 ASN B CA 1
ATOM 1639 C C . ASN B 1 23 ? 21.453 25.953 -20.484 1 36.31 23 ASN B C 1
ATOM 1641 O O . ASN B 1 23 ? 22.109 24.906 -20.516 1 36.31 23 ASN B O 1
ATOM 1645 N N . ILE B 1 24 ? 21.953 26.797 -19.609 1 32.94 24 ILE B N 1
ATOM 1646 C CA . ILE B 1 24 ? 22.25 26.359 -18.25 1 32.94 24 ILE B CA 1
ATOM 1647 C C . ILE B 1 24 ? 21.078 25.531 -17.719 1 32.94 24 ILE B C 1
ATOM 1649 O O . ILE B 1 24 ? 19.984 26.047 -17.516 1 32.94 24 ILE B O 1
ATOM 1653 N N . SER B 1 25 ? 20.953 24.328 -18.109 1 35.09 25 SER B N 1
ATOM 1654 C CA . SER B 1 25 ? 20.125 23.438 -17.312 1 35.09 25 SER B CA 1
ATOM 1655 C C . SER B 1 25 ? 20.281 23.719 -15.828 1 35.09 25 SER B C 1
ATOM 1657 O O . SER B 1 25 ? 21.344 23.5 -15.25 1 35.09 25 SER B O 1
ATOM 1659 N N . ARG B 1 26 ? 19.719 24.781 -15.367 1 34 26 ARG B N 1
ATOM 1660 C CA . ARG B 1 26 ? 19.625 24.938 -13.914 1 34 26 ARG B CA 1
ATOM 1661 C C . ARG B 1 26 ? 19.375 23.578 -13.25 1 34 26 ARG B C 1
ATOM 1663 O O . ARG B 1 26 ? 18.312 22.984 -13.438 1 34 26 ARG B O 1
ATOM 1670 N N . LYS B 1 27 ? 20.328 22.766 -13.258 1 40.38 27 LYS B N 1
ATOM 1671 C CA . LYS B 1 27 ? 20.141 21.734 -12.25 1 40.38 27 LYS B CA 1
ATOM 1672 C C . LYS B 1 27 ? 19.562 22.312 -10.961 1 40.38 27 LYS B C 1
ATOM 1674 O O . LYS B 1 27 ? 20.125 23.266 -10.406 1 40.38 27 LYS B O 1
ATOM 1679 N N . PRO B 1 28 ? 18.297 22.344 -10.727 1 38.91 28 PRO B N 1
ATOM 1680 C CA . PRO B 1 28 ? 18 22.859 -9.391 1 38.91 28 PRO B CA 1
ATOM 1681 C C . PRO B 1 28 ? 19.016 22.422 -8.344 1 38.91 28 PRO B C 1
ATOM 1683 O O . PRO B 1 28 ? 19.359 21.234 -8.273 1 38.91 28 PRO B O 1
ATOM 1686 N N . ILE B 1 29 ? 20.016 23.156 -8.109 1 40.53 29 ILE B N 1
ATOM 1687 C CA . ILE B 1 29 ? 21 22.984 -7.047 1 40.53 29 ILE B CA 1
ATOM 1688 C C . ILE B 1 29 ? 20.312 22.562 -5.754 1 40.53 29 ILE B C 1
ATOM 1690 O O . ILE B 1 29 ? 19.75 23.406 -5.039 1 40.53 29 ILE B O 1
ATOM 1694 N N . SER B 1 30 ? 19.234 21.953 -5.699 1 45.81 30 SER B N 1
ATOM 1695 C CA . SER B 1 30 ? 18.969 21.641 -4.297 1 45.81 30 SER B CA 1
ATOM 1696 C C . SER B 1 30 ? 20.188 21.031 -3.623 1 45.81 30 SER B C 1
ATOM 1698 O O . SER B 1 30 ? 20.734 20.047 -4.102 1 45.81 30 SER B O 1
ATOM 1700 N N . ASP B 1 31 ? 21.031 21.859 -2.994 1 54.09 31 ASP B N 1
ATOM 1701 C CA . ASP B 1 31 ? 22.266 21.625 -2.242 1 54.09 31 ASP B CA 1
ATOM 1702 C C . ASP B 1 31 ? 22.156 20.375 -1.383 1 54.09 31 ASP B C 1
ATOM 1704 O O . ASP B 1 31 ? 23.156 19.922 -0.808 1 54.09 31 ASP B O 1
ATOM 1708 N N . GLN B 1 32 ? 20.984 20.031 -0.979 1 62.38 32 GLN B N 1
ATOM 1709 C CA . GLN B 1 32 ? 21.094 18.906 -0.048 1 62.38 32 GLN B CA 1
ATOM 1710 C C . GLN B 1 32 ? 21.438 17.609 -0.783 1 62.38 32 GLN B C 1
ATOM 1712 O O . GLN B 1 32 ? 20.922 17.359 -1.875 1 62.38 32 GLN B O 1
ATOM 1717 N N . PRO B 1 33 ? 22.438 17.031 -0.311 1 69 33 PRO B N 1
ATOM 1718 C CA . PRO B 1 33 ? 22.875 15.789 -0.945 1 69 33 PRO B CA 1
ATOM 1719 C C . PRO B 1 33 ? 21.766 14.742 -1.007 1 69 33 PRO B C 1
ATOM 1721 O O . PRO B 1 33 ? 20.922 14.688 -0.118 1 69 33 PRO B O 1
ATOM 1724 N N . THR B 1 34 ? 21.578 14.102 -2.129 1 85.06 34 THR B N 1
ATOM 1725 C CA . THR B 1 34 ? 20.734 12.914 -2.311 1 85.06 34 THR B CA 1
ATOM 1726 C C . THR B 1 34 ? 21.172 11.805 -1.361 1 85.06 34 THR B C 1
ATOM 1728 O O . THR B 1 34 ? 22.359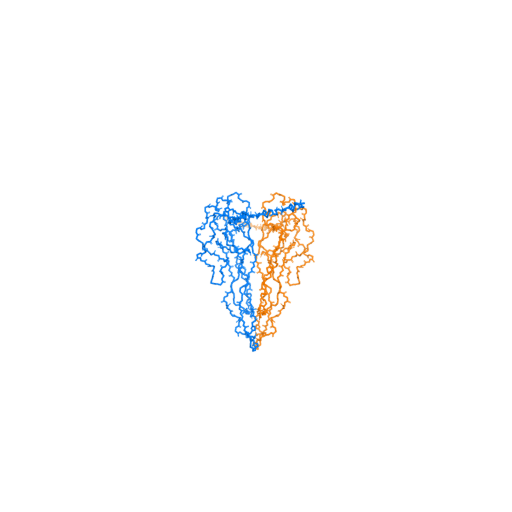 11.648 -1.072 1 85.06 34 THR B O 1
ATOM 1731 N N . PRO B 1 35 ? 20.188 11.164 -0.802 1 94.06 35 PRO B N 1
ATOM 1732 C CA . PRO B 1 35 ? 20.547 10.078 0.109 1 94.06 35 PRO B CA 1
ATOM 1733 C C . PRO B 1 35 ? 21.484 9.055 -0.538 1 94.06 35 PRO B C 1
ATOM 1735 O O . PRO B 1 35 ? 21.266 8.672 -1.691 1 94.06 35 PRO B O 1
ATOM 1738 N N . GLU B 1 36 ? 22.547 8.766 0.164 1 92.81 36 GLU B N 1
ATOM 1739 C CA . GLU B 1 36 ? 23.391 7.625 -0.193 1 92.81 36 GLU B CA 1
ATOM 1740 C C . GLU B 1 36 ? 23.047 6.395 0.638 1 92.81 36 GLU B C 1
ATOM 1742 O O . GLU B 1 36 ? 23.266 6.379 1.852 1 92.81 36 GLU B O 1
ATOM 1747 N N . CYS B 1 37 ? 22.625 5.371 -0.078 1 95.19 37 CYS B N 1
ATOM 1748 C CA . CYS B 1 37 ? 22.141 4.188 0.63 1 95.19 37 CYS B CA 1
ATOM 1749 C C . CYS B 1 37 ? 23.297 3.277 1.011 1 95.19 37 CYS B C 1
ATOM 1751 O O . CYS B 1 37 ? 24 2.75 0.139 1 95.19 37 CYS B O 1
ATOM 1753 N N . LEU B 1 38 ? 23.469 3.059 2.299 1 95.31 38 LEU B N 1
ATOM 1754 C CA . LEU B 1 38 ? 24.531 2.18 2.803 1 95.31 38 LEU B CA 1
ATOM 1755 C C . LEU B 1 38 ? 24.016 0.748 2.938 1 95.31 38 LEU B C 1
ATOM 1757 O O . LEU B 1 38 ? 24.781 -0.205 2.764 1 95.31 38 LEU B O 1
ATOM 1761 N N . GLN B 1 39 ? 22.75 0.625 3.293 1 96.19 39 GLN B N 1
ATOM 1762 C CA . GLN B 1 39 ? 22.156 -0.691 3.506 1 96.19 39 GLN B CA 1
ATOM 1763 C C . GLN B 1 39 ? 20.75 -0.766 2.91 1 96.19 39 GLN B C 1
ATOM 1765 O O . GLN B 1 39 ? 19.781 -0.338 3.541 1 96.19 39 GLN B O 1
ATOM 1770 N N . PRO B 1 40 ? 20.688 -1.412 1.793 1 95.12 40 PRO B N 1
ATOM 1771 C CA . PRO B 1 40 ? 19.344 -1.647 1.255 1 95.12 40 PRO B CA 1
ATOM 1772 C C . PRO B 1 40 ? 18.5 -2.541 2.156 1 95.12 40 PRO B C 1
ATOM 1774 O O . PRO B 1 40 ? 19.031 -3.217 3.041 1 95.12 40 PRO B O 1
ATOM 1777 N N . PHE B 1 41 ? 17.266 -2.459 1.977 1 95.44 41 PHE B N 1
ATOM 1778 C CA . PHE B 1 41 ? 16.391 -3.25 2.824 1 95.44 41 PHE B CA 1
ATOM 1779 C C . PHE B 1 41 ? 16.703 -4.734 2.705 1 95.44 41 PHE B C 1
ATOM 1781 O O . PHE B 1 41 ? 16.766 -5.449 3.709 1 95.44 41 PHE B O 1
ATOM 1788 N N . SER B 1 42 ? 16.781 -5.145 1.551 1 91.06 42 SER B N 1
ATOM 1789 C CA . SER B 1 42 ? 17.219 -6.508 1.261 1 91.06 42 SER B CA 1
ATOM 1790 C C . SER B 1 42 ? 17.891 -6.602 -0.106 1 91.06 42 SER B C 1
ATOM 1792 O O . SER B 1 42 ? 17.969 -5.605 -0.827 1 91.06 42 SER B O 1
ATOM 1794 N N . GLU B 1 43 ? 18.312 -7.809 -0.396 1 86.31 43 GLU B N 1
ATOM 1795 C CA . GLU B 1 43 ? 18.969 -8.023 -1.687 1 86.31 43 GLU B CA 1
ATOM 1796 C C . GLU B 1 43 ? 17.969 -7.855 -2.834 1 86.31 43 GLU B C 1
ATOM 1798 O O . GLU B 1 43 ? 18.344 -7.402 -3.92 1 86.31 43 GLU B O 1
ATOM 1803 N N . THR B 1 44 ? 16.75 -8.102 -2.539 1 85.88 44 THR B N 1
ATOM 1804 C CA . THR B 1 44 ? 15.758 -8.078 -3.609 1 85.88 44 THR B CA 1
ATOM 1805 C C . THR B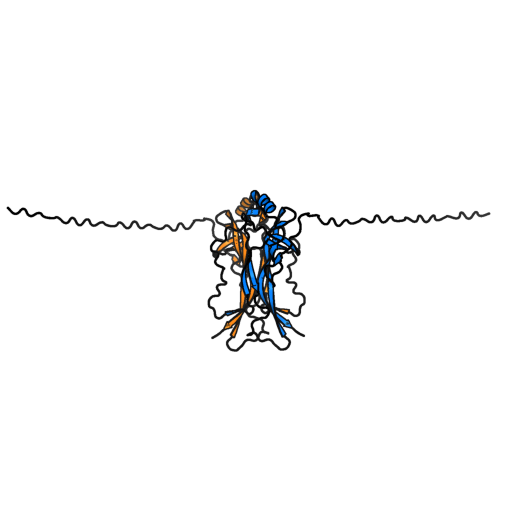 1 44 ? 14.977 -6.773 -3.586 1 85.88 44 THR B C 1
ATOM 1807 O O . THR B 1 44 ? 14.344 -6.406 -4.578 1 85.88 44 THR B O 1
ATOM 1810 N N . VAL B 1 45 ? 15 -6.145 -2.453 1 92.81 45 VAL B N 1
ATOM 1811 C CA . VAL B 1 45 ? 14.328 -4.859 -2.314 1 92.81 45 VAL B CA 1
ATOM 1812 C C . VAL B 1 45 ? 15.359 -3.742 -2.174 1 92.81 45 VAL B C 1
ATOM 1814 O O . VAL B 1 45 ? 15.828 -3.461 -1.069 1 92.81 45 VAL B O 1
ATOM 1817 N N . ARG B 1 46 ? 15.523 -3.084 -3.305 1 90.31 46 ARG B N 1
ATOM 1818 C CA . ARG B 1 46 ? 16.641 -2.141 -3.35 1 90.31 46 ARG B CA 1
ATOM 1819 C C . ARG B 1 46 ? 16.141 -0.703 -3.428 1 90.31 46 ARG B C 1
ATOM 1821 O O . ARG B 1 46 ? 16.922 0.24 -3.408 1 90.31 46 ARG B O 1
ATOM 1828 N N . ASP B 1 47 ? 14.875 -0.464 -3.438 1 92.94 47 ASP B N 1
ATOM 1829 C CA . ASP B 1 47 ? 14.305 0.874 -3.562 1 92.94 47 ASP B CA 1
ATOM 1830 C C . ASP B 1 47 ? 14 1.47 -2.191 1 92.94 47 ASP B C 1
ATOM 1832 O O . ASP B 1 47 ? 13.383 2.533 -2.096 1 92.94 47 ASP B O 1
ATOM 1836 N N . ILE B 1 48 ? 14.398 0.764 -1.204 1 97.06 48 ILE B N 1
ATOM 1837 C CA . ILE B 1 48 ? 14.25 1.188 0.184 1 97.06 48 ILE B CA 1
ATOM 1838 C C . ILE B 1 48 ? 15.586 1.047 0.911 1 97.06 48 ILE B C 1
ATOM 1840 O O . ILE B 1 48 ? 16.297 0.058 0.727 1 97.06 48 ILE B O 1
ATOM 1844 N N . CYS B 1 49 ? 15.844 2.01 1.679 1 97.69 49 CYS B N 1
ATOM 1845 C CA . CYS B 1 49 ? 17.125 2.016 2.375 1 97.69 49 CYS B CA 1
ATOM 1846 C C . CYS B 1 49 ? 16.922 2.057 3.885 1 97.69 49 CYS B C 1
ATOM 1848 O O . CYS B 1 49 ? 16.25 2.943 4.402 1 97.69 49 CYS B O 1
ATOM 1850 N N . ASN B 1 50 ? 17.625 1.153 4.562 1 95.62 50 ASN B N 1
ATOM 1851 C CA . ASN B 1 50 ? 17.516 1.08 6.016 1 95.62 50 ASN B CA 1
ATOM 1852 C C . ASN B 1 50 ? 18.516 2.008 6.699 1 95.62 50 ASN B C 1
ATOM 1854 O O . ASN B 1 50 ? 18.266 2.479 7.812 1 95.62 50 ASN B O 1
ATOM 1858 N N . LYS B 1 51 ? 19.625 2.17 5.98 1 95.56 51 LYS B N 1
ATOM 1859 C CA . LYS B 1 51 ? 20.688 3.01 6.531 1 95.56 51 LYS B CA 1
ATOM 1860 C C . LYS B 1 51 ? 21.297 3.904 5.457 1 95.56 51 LYS B C 1
ATOM 1862 O O . LYS B 1 51 ? 21.672 3.428 4.387 1 95.56 51 LYS B O 1
ATOM 1867 N N . THR B 1 52 ? 21.234 5.133 5.707 1 95.5 52 THR B N 1
ATOM 1868 C CA . THR B 1 52 ? 21.844 6.094 4.789 1 95.5 52 THR B CA 1
ATOM 1869 C C . THR B 1 52 ? 23.047 6.77 5.426 1 95.5 52 THR B C 1
ATOM 1871 O O . THR B 1 52 ? 23.172 6.82 6.652 1 95.5 52 THR B O 1
ATOM 1874 N N . SER B 1 53 ? 23.797 7.293 4.387 1 90.62 53 SER B N 1
ATOM 1875 C CA . SER B 1 53 ? 24.891 8.133 4.863 1 90.62 53 SER B CA 1
ATOM 1876 C C . SER B 1 53 ? 24.391 9.555 5.156 1 90.62 53 SER B C 1
ATOM 1878 O O . SER B 1 53 ? 23.531 10.078 4.449 1 90.62 53 SER B O 1
ATOM 1880 N N . ASN B 1 54 ? 24.703 10.148 6.285 1 89.56 54 ASN B N 1
ATOM 1881 C CA . ASN B 1 54 ? 24.469 11.555 6.605 1 89.56 54 ASN B CA 1
ATOM 1882 C C . ASN B 1 54 ? 22.984 11.867 6.754 1 89.56 54 ASN B C 1
ATOM 1884 O O . ASN B 1 54 ? 22.5 12.859 6.219 1 89.56 54 ASN B O 1
ATOM 1888 N N . TYR B 1 55 ? 22.25 10.953 7.23 1 96.44 55 TYR B N 1
ATOM 1889 C CA . TYR B 1 55 ? 20.844 11.227 7.5 1 96.44 55 TYR B CA 1
ATOM 1890 C C . TYR B 1 55 ? 20.688 12.547 8.25 1 96.44 55 TYR B C 1
ATOM 1892 O O . TYR B 1 55 ? 21.281 12.742 9.312 1 96.44 55 TYR B O 1
ATOM 1900 N N . PRO B 1 56 ? 19.922 13.43 7.711 1 95.56 56 PRO B N 1
ATOM 1901 C CA . PRO B 1 56 ? 19.828 14.773 8.289 1 95.56 56 PRO B CA 1
ATOM 1902 C C . PRO B 1 56 ? 18.906 14.836 9.5 1 95.56 56 PRO B C 1
ATOM 1904 O O . PRO B 1 56 ? 17.922 15.586 9.492 1 95.56 56 PRO B O 1
ATOM 1907 N N . MET B 1 57 ? 19.297 14.227 10.57 1 95.62 57 MET B N 1
ATOM 1908 C CA . MET B 1 57 ? 18.484 14.055 11.766 1 95.62 57 MET B CA 1
ATOM 1909 C C . MET B 1 57 ? 18.172 15.406 12.414 1 95.62 57 MET B C 1
ATOM 1911 O O . MET B 1 57 ? 17.016 15.695 12.727 1 95.62 57 MET B O 1
ATOM 1915 N N . LYS B 1 58 ? 19.094 16.203 12.594 1 94.88 58 LYS B N 1
ATOM 1916 C CA . LYS B 1 58 ? 18.938 17.469 13.289 1 94.88 58 LYS B CA 1
ATOM 1917 C C . LYS B 1 58 ? 18.031 18.422 12.5 1 94.88 58 LYS B C 1
ATOM 1919 O O . LYS B 1 58 ? 17.156 19.062 13.078 1 94.88 58 LYS B O 1
ATOM 1924 N N . GLU B 1 59 ? 18.312 18.453 11.242 1 95.06 59 GLU B N 1
ATOM 1925 C CA . GLU B 1 59 ? 17.5 19.328 10.398 1 95.06 59 GLU B CA 1
ATOM 1926 C C . GLU B 1 59 ? 16.031 18.891 10.406 1 95.06 59 GLU B C 1
ATOM 1928 O O . GLU B 1 59 ? 15.133 19.719 10.562 1 95.06 59 GLU B O 1
ATOM 1933 N N . ILE B 1 60 ? 15.797 17.609 10.32 1 96.56 60 ILE B N 1
ATOM 1934 C CA . ILE B 1 60 ? 14.445 17.062 10.289 1 96.56 60 ILE B CA 1
ATOM 1935 C C . ILE B 1 60 ? 13.742 17.359 11.617 1 96.56 60 ILE B C 1
ATOM 1937 O O . ILE B 1 60 ? 12.602 17.828 11.633 1 96.56 60 ILE B O 1
ATOM 1941 N N . ALA B 1 61 ? 14.445 17.125 12.648 1 95.5 61 ALA B N 1
ATOM 1942 C CA . ALA B 1 61 ? 13.867 17.344 13.969 1 95.5 61 ALA B CA 1
ATOM 1943 C C . ALA B 1 61 ? 13.453 18.797 14.164 1 95.5 61 ALA B C 1
ATOM 1945 O O . ALA B 1 61 ? 12.391 19.078 14.727 1 95.5 61 ALA B O 1
ATOM 1946 N N . SER B 1 62 ? 14.234 19.625 13.734 1 95.88 62 SER B N 1
ATOM 1947 C CA . SER B 1 62 ? 13.961 21.047 13.867 1 95.88 62 SER B CA 1
ATOM 1948 C C . SER B 1 62 ? 12.727 21.453 13.07 1 95.88 62 SER B C 1
ATOM 1950 O O . SER B 1 62 ? 11.875 22.203 13.57 1 95.88 62 SER B O 1
ATOM 1952 N N . LEU B 1 63 ? 12.617 20.953 11.883 1 95.44 63 LEU B N 1
ATOM 1953 C CA . LEU B 1 63 ? 11.5 21.297 11.008 1 95.44 63 LEU B CA 1
ATOM 1954 C C . LEU B 1 63 ? 10.203 20.672 11.516 1 95.44 63 LEU B C 1
ATOM 1956 O O . LEU B 1 63 ? 9.133 21.266 11.352 1 95.44 63 LEU B O 1
ATOM 1960 N N . LEU B 1 64 ? 10.328 19.531 12.203 1 95.5 64 LEU B N 1
ATOM 1961 C CA . LEU B 1 64 ? 9.156 18.797 12.672 1 95.5 64 LEU B CA 1
ATOM 1962 C C . LEU B 1 64 ? 8.477 19.531 13.82 1 95.5 64 LEU B C 1
ATOM 1964 O O . LEU B 1 64 ? 7.266 19.406 14.016 1 95.5 64 LEU B O 1
ATOM 1968 N N . LYS B 1 65 ? 9.164 20.25 14.57 1 93.31 65 LYS B N 1
ATOM 1969 C CA . LYS B 1 65 ? 8.648 20.875 15.781 1 93.31 65 LYS B CA 1
ATOM 1970 C C . LYS B 1 65 ? 7.387 21.688 15.484 1 93.31 65 LYS B C 1
ATOM 1972 O O . LYS B 1 65 ? 6.414 21.625 16.234 1 93.31 65 LYS B O 1
ATOM 1977 N N . GLU B 1 66 ? 7.301 22.312 14.422 1 89.12 66 GLU B N 1
ATOM 1978 C CA . GLU B 1 66 ? 6.176 23.188 14.125 1 89.12 66 GLU B CA 1
ATOM 1979 C C . GLU B 1 66 ? 5.445 22.75 12.859 1 89.12 66 GLU B C 1
ATOM 1981 O O . GLU B 1 66 ? 4.605 23.484 12.336 1 89.12 66 GLU B O 1
ATOM 1986 N N . SER B 1 67 ? 5.738 21.641 12.445 1 91.62 67 SER B N 1
ATOM 1987 C CA . SER B 1 67 ? 5.203 21.25 11.141 1 91.62 67 SER B CA 1
ATOM 1988 C C . SER B 1 67 ? 3.836 20.594 11.273 1 91.62 67 SER B C 1
ATOM 1990 O O . SER B 1 67 ? 3.656 19.688 12.086 1 91.62 67 SER B O 1
ATOM 1992 N N . PRO B 1 68 ? 2.941 21.016 10.453 1 88.44 68 PRO B N 1
ATOM 1993 C CA . PRO B 1 68 ? 1.658 20.312 10.414 1 88.44 68 PRO B CA 1
ATOM 1994 C C . PRO B 1 68 ? 1.771 18.906 9.812 1 88.44 68 PRO B C 1
ATOM 1996 O O . PRO B 1 68 ? 0.85 18.094 9.945 1 88.44 68 PRO B O 1
ATOM 1999 N N . LEU B 1 69 ? 2.887 18.609 9.281 1 91.75 69 LEU B N 1
ATOM 2000 C CA . LEU B 1 69 ? 3.082 17.328 8.594 1 91.75 69 LEU B CA 1
ATOM 2001 C C . LEU B 1 69 ? 3.32 16.203 9.594 1 91.75 69 LEU B C 1
ATOM 2003 O O . LEU B 1 69 ? 3.373 15.039 9.211 1 91.75 69 LEU B O 1
ATOM 2007 N N . LYS B 1 70 ? 3.268 16.5 10.781 1 89.81 70 LYS B N 1
ATOM 2008 C CA . LYS B 1 70 ? 3.455 15.508 11.836 1 89.81 70 LYS B CA 1
ATOM 2009 C C . LYS B 1 70 ? 2.312 14.492 11.844 1 89.81 70 LYS B C 1
ATOM 2011 O O . LYS B 1 70 ? 2.43 13.422 12.445 1 89.81 70 LYS B O 1
ATOM 2016 N N . VAL B 1 71 ? 1.303 14.836 11.219 1 86.81 71 VAL B N 1
ATOM 2017 C CA . VAL B 1 71 ? 0.14 13.953 11.172 1 86.81 71 VAL B CA 1
ATOM 2018 C C . VAL B 1 71 ? 0.494 12.672 10.422 1 86.81 71 VAL B C 1
ATOM 2020 O O . VAL B 1 71 ? -0.195 11.656 10.555 1 86.81 71 VAL B O 1
ATOM 2023 N N . MET B 1 72 ? 1.531 12.773 9.672 1 89.5 72 MET B N 1
ATOM 2024 C CA . MET B 1 72 ? 1.961 11.617 8.883 1 89.5 72 MET B CA 1
ATOM 2025 C C . MET B 1 72 ? 2.707 10.617 9.758 1 89.5 72 MET B C 1
ATOM 2027 O O . MET B 1 72 ? 2.938 9.477 9.344 1 89.5 72 MET B O 1
ATOM 2031 N N . CYS B 1 73 ? 3.031 11.055 10.875 1 90.75 73 CYS B N 1
ATOM 2032 C CA . CYS B 1 73 ? 3.787 10.188 11.773 1 90.75 73 CYS B CA 1
ATOM 2033 C C . CYS B 1 73 ? 2.877 9.156 12.43 1 90.75 73 CYS B C 1
ATOM 2035 O O . CYS B 1 73 ? 1.701 9.43 12.68 1 90.75 73 CYS B O 1
ATOM 2037 N N . ASN B 1 74 ? 3.451 7.957 12.516 1 81.69 74 ASN B N 1
ATOM 2038 C CA . ASN B 1 74 ? 2.676 6.891 13.141 1 81.69 74 ASN B CA 1
ATOM 2039 C C . ASN B 1 74 ? 2.689 7.012 14.664 1 81.69 74 ASN B C 1
ATOM 2041 O O . ASN B 1 74 ? 3.691 7.418 15.25 1 81.69 74 ASN B O 1
ATOM 2045 N N . SER B 1 75 ? 1.489 7 15.094 1 64 75 SER B N 1
ATOM 2046 C CA . SER B 1 75 ? 1.469 6.867 16.547 1 64 75 SER B CA 1
ATOM 2047 C C . SER B 1 75 ? 2.078 5.539 16.984 1 64 75 SER B C 1
ATOM 2049 O O . SER B 1 75 ? 2.082 4.57 16.234 1 64 75 SER B O 1
ATOM 2051 N N . LEU B 1 76 ? 2.955 5.52 18.016 1 51.91 76 LEU B N 1
ATOM 2052 C CA . LEU B 1 76 ? 3.654 4.336 18.516 1 51.91 76 LEU B CA 1
ATOM 2053 C C . LEU B 1 76 ? 2.879 3.068 18.172 1 51.91 76 LEU B C 1
ATOM 2055 O O . LEU B 1 76 ? 1.65 3.039 18.281 1 51.91 76 LEU B O 1
ATOM 2059 N N . ILE B 1 77 ? 3.455 2.297 17.234 1 47.16 77 ILE B N 1
ATOM 2060 C CA . ILE B 1 77 ? 2.979 0.973 16.844 1 47.16 77 ILE B CA 1
ATOM 2061 C C . ILE B 1 77 ? 2.369 0.269 18.062 1 47.16 77 ILE B C 1
ATOM 2063 O O . ILE B 1 77 ? 3.086 -0.124 18.984 1 47.16 77 ILE B O 1
ATOM 2067 N N . LYS B 1 78 ? 1.476 0.799 18.797 1 44.94 78 LYS B N 1
ATOM 2068 C CA . LYS B 1 78 ? 1.08 -0.277 19.703 1 44.94 78 LYS B CA 1
ATOM 2069 C C . LYS B 1 78 ? 1.139 -1.632 19 1 44.94 78 LYS B C 1
ATOM 2071 O O . LYS B 1 78 ? 1.466 -1.711 17.812 1 44.94 78 LYS B O 1
ATOM 2076 N N . ASN B 1 79 ? 0.252 -2.66 19.578 1 39.06 79 ASN B N 1
ATOM 2077 C CA . ASN B 1 79 ? 0.155 -4.105 19.406 1 39.06 79 ASN B CA 1
ATOM 2078 C C . ASN B 1 79 ? -0.106 -4.484 17.953 1 39.06 79 ASN B C 1
ATOM 2080 O O . ASN B 1 79 ? -1.223 -4.863 17.594 1 39.06 79 ASN B O 1
ATOM 2084 N N . ILE B 1 80 ? 0.323 -3.67 17.203 1 42.19 80 ILE B N 1
ATOM 2085 C CA . ILE B 1 80 ? -0.152 -4.148 15.906 1 42.19 80 ILE B CA 1
ATOM 2086 C C . ILE B 1 80 ? 0.445 -5.523 15.617 1 42.19 80 ILE B C 1
ATOM 2088 O O . ILE B 1 80 ? 1.66 -5.66 15.453 1 42.19 80 ILE B O 1
ATOM 2092 N N . ALA B 1 81 ? -0.048 -6.496 16.234 1 38.16 81 ALA B N 1
ATOM 2093 C CA . ALA B 1 81 ? 0.272 -7.867 15.844 1 38.16 81 ALA B CA 1
ATOM 2094 C C . ALA B 1 81 ? 0.407 -7.996 14.328 1 38.16 81 ALA B C 1
ATOM 2096 O O . ALA B 1 81 ? -0.261 -7.281 13.578 1 38.16 81 ALA B O 1
ATOM 2097 N N . PRO B 1 82 ? 1.557 -8.266 13.906 1 39.25 82 PRO B N 1
ATOM 2098 C CA . PRO B 1 82 ? 1.663 -8.586 12.477 1 39.25 82 PRO B CA 1
ATOM 2099 C C . PRO B 1 82 ? 0.349 -9.094 11.891 1 39.25 82 PRO B C 1
ATOM 2101 O O . PRO B 1 82 ? -0.302 -9.961 12.477 1 39.25 82 PRO B O 1
ATOM 2104 N N . ILE B 1 83 ? -0.516 -8.188 11.469 1 39.31 83 ILE B N 1
ATOM 2105 C CA . ILE B 1 83 ? -1.617 -8.828 10.758 1 39.31 83 ILE B CA 1
ATOM 2106 C C . ILE B 1 83 ? -1.139 -10.133 10.133 1 39.31 83 ILE B C 1
ATOM 2108 O O . ILE B 1 83 ? -0.319 -10.133 9.211 1 39.31 83 ILE B O 1
ATOM 2112 N N . GLN B 1 84 ? -0.55 -10.898 11.008 1 38.19 84 GLN B N 1
ATOM 2113 C CA . GLN B 1 84 ? -0.29 -12.227 10.469 1 38.19 84 GLN B CA 1
ATOM 2114 C C . GLN B 1 84 ? -1.28 -12.578 9.359 1 38.19 84 GLN B C 1
ATOM 2116 O O . GLN B 1 84 ? -2.488 -12.398 9.523 1 38.19 84 GLN B O 1
ATOM 2121 N N . THR B 1 85 ? -0.99 -12.133 8.148 1 37.81 85 THR B N 1
ATOM 2122 C CA . THR B 1 85 ? -1.791 -12.945 7.242 1 37.81 85 THR B CA 1
ATOM 2123 C C . THR B 1 85 ? -2.322 -14.188 7.957 1 37.81 85 THR B C 1
ATOM 2125 O O . THR B 1 85 ? -1.551 -14.961 8.523 1 37.81 85 THR B O 1
ATOM 2128 N N . LEU B 1 86 ? -3.354 -14.016 8.742 1 35.78 86 LEU B N 1
ATOM 2129 C CA . LEU B 1 86 ? -4.027 -15.227 9.203 1 35.78 86 LEU B CA 1
ATOM 2130 C C . LEU B 1 86 ? -3.719 -16.406 8.281 1 35.78 86 LEU B C 1
ATOM 2132 O O . LEU B 1 86 ? -4.34 -16.547 7.227 1 35.78 86 LEU B O 1
ATOM 2136 N N . ALA B 1 87 ? -2.535 -16.531 8.086 1 37.31 87 ALA B N 1
ATOM 2137 C CA . ALA B 1 87 ? -2.365 -17.891 7.586 1 37.31 87 ALA B CA 1
ATOM 2138 C C . ALA B 1 87 ? -3.236 -18.875 8.359 1 37.31 87 ALA B C 1
ATOM 2140 O O . ALA B 1 87 ? -2.961 -19.172 9.531 1 37.31 87 ALA B O 1
ATOM 2141 N N . THR B 1 88 ? -4.363 -18.594 8.531 1 38.5 88 THR B N 1
ATOM 2142 C CA . THR B 1 88 ? -5.109 -19.766 8.992 1 38.5 88 THR B CA 1
ATOM 2143 C C . THR B 1 88 ? -4.355 -21.047 8.656 1 38.5 88 THR B C 1
ATOM 2145 O O . THR B 1 88 ? -3.695 -21.141 7.621 1 38.5 88 THR B O 1
ATOM 2148 N N . LYS B 1 89 ? -4.004 -21.875 9.531 1 42.72 89 LYS B N 1
ATOM 2149 C CA . LYS B 1 89 ? -3.598 -23.266 9.406 1 42.72 89 LYS B CA 1
ATOM 2150 C C . LYS B 1 89 ? -4.141 -23.875 8.117 1 42.72 89 LYS B C 1
ATOM 2152 O O . LYS B 1 89 ? -4.336 -25.094 8.031 1 42.72 89 LYS B O 1
ATOM 2157 N N . SER B 1 90 ? -4.711 -23.047 7.242 1 52.97 90 SER B N 1
ATOM 2158 C CA . SER B 1 90 ? -5.344 -23.734 6.125 1 52.97 90 SER B CA 1
ATOM 2159 C C . SER B 1 90 ? -4.305 -24.438 5.246 1 52.97 90 SER B C 1
ATOM 2161 O O . SER B 1 90 ? -3.131 -24.062 5.254 1 52.97 90 SER B O 1
ATOM 2163 N N . THR B 1 91 ? -4.469 -25.578 4.84 1 74.75 91 THR B N 1
ATOM 2164 C CA . THR B 1 91 ? -3.869 -26.5 3.883 1 74.75 91 THR B CA 1
ATOM 2165 C C . THR B 1 91 ? -3.5 -25.781 2.594 1 74.75 91 THR B C 1
ATOM 2167 O O . THR B 1 91 ? -3.377 -26.406 1.537 1 74.75 91 THR B O 1
ATOM 2170 N N . LYS B 1 92 ? -3.277 -24.391 2.729 1 88.5 92 LYS B N 1
ATOM 2171 C CA . LYS B 1 92 ? -2.957 -23.641 1.521 1 88.5 92 LYS B CA 1
ATOM 2172 C C . LYS B 1 92 ? -1.473 -23.297 1.467 1 88.5 92 LYS B C 1
ATOM 2174 O O . LYS B 1 92 ? -0.89 -22.859 2.469 1 88.5 92 LYS B O 1
ATOM 2179 N N . GLU B 1 93 ? -0.918 -23.594 0.369 1 92.62 93 GLU B N 1
ATOM 2180 C CA . GLU B 1 93 ? 0.48 -23.25 0.12 1 92.62 93 GLU B CA 1
ATOM 2181 C C . GLU B 1 93 ? 0.605 -22.188 -0.963 1 92.62 93 GLU B C 1
ATOM 2183 O O . GLU B 1 93 ? 0.042 -22.328 -2.051 1 92.62 93 GLU B O 1
ATOM 2188 N N . PRO B 1 94 ? 1.337 -21.094 -0.636 1 96.12 94 PRO B N 1
ATOM 2189 C CA . PRO B 1 94 ? 1.505 -20.078 -1.679 1 96.12 94 PRO B CA 1
ATOM 2190 C C . PRO B 1 94 ? 2.365 -20.562 -2.842 1 96.12 94 PRO B C 1
ATOM 2192 O O . PRO B 1 94 ? 3.324 -21.312 -2.635 1 96.12 94 PRO B O 1
ATOM 2195 N N . ALA B 1 95 ? 2.018 -20.109 -4.039 1 97.69 95 ALA B N 1
ATOM 2196 C CA . ALA B 1 95 ? 2.861 -20.406 -5.195 1 97.69 95 ALA B CA 1
ATOM 2197 C C . ALA B 1 95 ? 4.238 -19.766 -5.043 1 97.69 95 ALA B C 1
ATOM 2199 O O . ALA B 1 95 ? 5.234 -20.297 -5.551 1 97.69 95 ALA B O 1
ATOM 2200 N N . CYS B 1 96 ? 4.219 -18.594 -4.418 1 97.56 96 CYS B N 1
ATOM 2201 C CA . CYS B 1 96 ? 5.477 -17.922 -4.109 1 97.56 96 CYS B CA 1
ATOM 2202 C C . CYS B 1 96 ? 5.633 -17.719 -2.609 1 97.56 96 CYS B C 1
ATOM 2204 O O . CYS B 1 96 ? 4.742 -17.172 -1.955 1 97.56 96 CYS B O 1
ATOM 2206 N N . LEU B 1 97 ? 6.785 -18.094 -2.15 1 96.31 97 LEU B N 1
ATOM 2207 C CA . LEU B 1 97 ? 7.059 -17.844 -0.739 1 96.31 97 LEU B CA 1
ATOM 2208 C C . LEU B 1 97 ? 7.363 -16.359 -0.495 1 96.31 97 LEU B C 1
ATOM 2210 O O . LEU B 1 97 ? 8.07 -15.734 -1.286 1 96.31 97 LEU B O 1
ATOM 2214 N N . SER B 1 98 ? 6.734 -15.898 0.55 1 94.19 98 SER B N 1
ATOM 2215 C CA . SER B 1 98 ? 6.926 -14.508 0.937 1 94.19 98 SER B CA 1
ATOM 2216 C C . SER B 1 98 ? 6.816 -14.328 2.447 1 94.19 98 SER B C 1
ATOM 2218 O O . SER B 1 98 ? 6.445 -15.266 3.16 1 94.19 98 SER B O 1
ATOM 2220 N N . ARG B 1 99 ? 7.219 -13.156 2.859 1 92.75 99 ARG B N 1
ATOM 2221 C CA . ARG B 1 99 ? 7.07 -12.836 4.273 1 92.75 99 ARG B CA 1
ATOM 2222 C C . ARG B 1 99 ? 6.59 -11.398 4.461 1 92.75 99 ARG B C 1
ATOM 2224 O O . ARG B 1 99 ? 7.004 -10.5 3.729 1 92.75 99 ARG B O 1
ATOM 2231 N N . THR B 1 100 ? 5.727 -11.281 5.422 1 90.44 100 THR B N 1
ATOM 2232 C CA . THR B 1 100 ? 5.266 -9.953 5.809 1 90.44 100 THR B CA 1
ATOM 2233 C C . THR B 1 100 ? 6.293 -9.258 6.699 1 90.44 100 THR B C 1
ATOM 2235 O O . THR B 1 100 ? 6.887 -9.891 7.578 1 90.44 100 THR B O 1
ATOM 2238 N N . VAL B 1 101 ? 6.453 -7.988 6.395 1 90.62 101 VAL B N 1
ATOM 2239 C CA . VAL B 1 101 ? 7.457 -7.242 7.148 1 90.62 101 VAL B CA 1
ATOM 2240 C C . VAL B 1 101 ? 6.922 -5.852 7.488 1 90.62 101 VAL B C 1
ATOM 2242 O O . VAL B 1 101 ? 6.027 -5.344 6.812 1 90.62 101 VAL B O 1
ATOM 2245 N N . VAL B 1 102 ? 7.461 -5.32 8.57 1 90.94 102 VAL B N 1
ATOM 2246 C CA . VAL B 1 102 ? 7.301 -3.9 8.875 1 90.94 102 VAL B CA 1
ATOM 2247 C C . VAL B 1 102 ? 8.555 -3.137 8.469 1 90.94 102 VAL B C 1
ATOM 2249 O O . VAL B 1 102 ? 9.664 -3.463 8.914 1 90.94 102 VAL B O 1
ATOM 2252 N N . ILE B 1 103 ? 8.32 -2.115 7.688 1 93.25 103 ILE B N 1
ATOM 2253 C CA . ILE B 1 103 ? 9.453 -1.394 7.117 1 93.25 103 ILE B CA 1
ATOM 2254 C C . ILE B 1 103 ? 9.523 0.01 7.715 1 93.25 103 ILE B C 1
ATOM 2256 O O . ILE B 1 103 ? 8.523 0.739 7.719 1 93.25 103 ILE B O 1
ATOM 2260 N N . THR B 1 104 ? 10.727 0.377 8.25 1 94.62 104 THR B N 1
ATOM 2261 C CA . THR B 1 104 ? 11 1.716 8.758 1 94.62 104 THR B CA 1
ATOM 2262 C C . THR B 1 104 ? 12.188 2.336 8.023 1 94.62 104 THR B C 1
ATOM 2264 O O . THR B 1 104 ? 13.281 2.455 8.586 1 94.62 104 THR B O 1
ATOM 2267 N N . PRO B 1 105 ? 11.961 2.789 6.879 1 96.44 105 PRO B N 1
ATOM 2268 C CA . PRO B 1 105 ? 13.078 3.193 6.02 1 96.44 105 PRO B CA 1
ATOM 2269 C C . PRO B 1 105 ? 13.672 4.543 6.414 1 96.44 105 PRO B C 1
ATOM 2271 O O . PRO B 1 105 ? 12.961 5.402 6.941 1 96.44 105 PRO B O 1
ATOM 2274 N N . LYS B 1 106 ? 14.93 4.676 6.078 1 97.69 106 LYS B N 1
ATOM 2275 C CA . LYS B 1 106 ? 15.586 5.977 6.184 1 97.69 106 LYS B CA 1
ATOM 2276 C C . LYS B 1 106 ? 15.57 6.715 4.852 1 97.69 106 LYS B C 1
ATOM 2278 O O . LYS B 1 106 ? 15.688 7.941 4.812 1 97.69 106 LYS B O 1
ATOM 2283 N N . ALA B 1 107 ? 15.438 5.98 3.834 1 97.75 107 ALA B N 1
ATOM 2284 C CA . ALA B 1 107 ? 15.297 6.555 2.498 1 97.75 107 ALA B CA 1
ATOM 2285 C C . ALA B 1 107 ? 14.508 5.621 1.581 1 97.75 107 ALA B C 1
ATOM 2287 O O . ALA B 1 107 ? 14.383 4.426 1.861 1 97.75 107 ALA B O 1
ATOM 2288 N N . ALA B 1 108 ? 13.977 6.18 0.544 1 97.19 108 ALA B N 1
ATOM 2289 C CA . ALA B 1 108 ? 13.211 5.402 -0.427 1 97.19 108 ALA B CA 1
ATOM 2290 C C . ALA B 1 108 ? 13.18 6.094 -1.785 1 97.19 108 ALA B C 1
ATOM 2292 O O . ALA B 1 108 ? 13.352 7.312 -1.871 1 97.19 108 ALA B O 1
ATOM 2293 N N . LYS B 1 109 ? 13 5.281 -2.723 1 94.69 109 LYS B N 1
ATOM 2294 C CA . LYS B 1 109 ? 12.836 5.812 -4.07 1 94.69 109 LYS B CA 1
ATOM 2295 C C . LYS B 1 109 ? 11.391 6.254 -4.316 1 94.69 109 LYS B C 1
ATOM 2297 O O . LYS B 1 109 ? 10.453 5.539 -3.965 1 94.69 109 LYS B O 1
ATOM 2302 N N . THR B 1 110 ? 11.25 7.445 -4.879 1 92.88 110 THR B N 1
ATOM 2303 C CA . THR B 1 110 ? 9.922 7.977 -5.18 1 92.88 110 THR B CA 1
ATOM 2304 C C . THR B 1 110 ? 9.406 7.426 -6.504 1 92.88 110 THR B C 1
ATOM 2306 O O . THR B 1 110 ? 10.156 6.801 -7.254 1 92.88 110 THR B O 1
ATOM 2309 N N . LEU B 1 111 ? 8.18 7.66 -6.73 1 87 111 LEU B N 1
ATOM 2310 C CA . LEU B 1 111 ? 7.547 7.301 -7.992 1 87 111 LEU B CA 1
ATOM 2311 C C . LEU B 1 111 ? 8.297 7.91 -9.172 1 87 111 LEU B C 1
ATOM 2313 O O . LEU B 1 111 ? 8.367 7.312 -10.25 1 87 111 LEU B O 1
ATOM 2317 N N . GLN B 1 112 ? 8.875 9.047 -8.945 1 86.12 112 GLN B N 1
ATOM 2318 C CA . GLN B 1 112 ? 9.609 9.742 -10 1 86.12 112 GLN B CA 1
ATOM 2319 C C . GLN B 1 112 ? 11.016 9.172 -10.156 1 86.12 112 GLN B C 1
ATOM 2321 O O . GLN B 1 112 ? 11.758 9.57 -11.055 1 86.12 112 GLN B O 1
ATOM 2326 N N . GLY B 1 113 ? 11.398 8.328 -9.289 1 89.19 113 GLY B N 1
ATOM 2327 C CA . GLY B 1 113 ? 12.695 7.676 -9.391 1 89.19 113 GLY B CA 1
ATOM 2328 C C . GLY B 1 113 ? 13.766 8.328 -8.539 1 89.19 113 GLY B C 1
ATOM 2329 O O . GLY B 1 113 ? 14.922 7.898 -8.539 1 89.19 113 GLY B O 1
ATOM 2330 N N . ASP B 1 114 ? 13.367 9.305 -7.836 1 91.12 114 ASP B N 1
ATOM 2331 C CA . ASP B 1 114 ? 14.328 10.016 -7 1 91.12 114 ASP B CA 1
ATOM 2332 C C . ASP B 1 114 ? 14.406 9.406 -5.602 1 91.12 114 ASP B C 1
ATOM 2334 O O . ASP B 1 114 ? 13.383 9.016 -5.035 1 91.12 114 ASP B O 1
ATOM 2338 N N . TRP B 1 115 ? 15.672 9.43 -5.176 1 94.62 115 TRP B N 1
ATOM 2339 C CA . TRP B 1 115 ? 15.828 9.047 -3.775 1 94.62 115 TRP B CA 1
ATOM 2340 C C . TRP B 1 115 ? 15.531 10.219 -2.854 1 94.62 115 TRP B C 1
ATOM 2342 O O . TRP B 1 115 ? 15.992 11.344 -3.1 1 94.62 115 TRP B O 1
ATOM 2352 N N . VAL B 1 116 ? 14.797 9.953 -1.804 1 96.5 116 VAL B N 1
ATOM 2353 C CA . VAL B 1 116 ? 14.484 10.961 -0.798 1 96.5 116 VAL B CA 1
ATOM 2354 C C . VAL B 1 116 ? 14.656 10.367 0.599 1 96.5 116 VAL B C 1
ATOM 2356 O O . VAL B 1 116 ? 14.586 9.156 0.78 1 96.5 116 VAL B O 1
ATOM 2359 N N . TYR B 1 117 ? 14.938 11.242 1.549 1 97.88 117 TYR B N 1
ATOM 2360 C CA . TYR B 1 117 ? 14.945 10.797 2.936 1 97.88 117 TYR B CA 1
ATOM 2361 C C . TYR B 1 117 ? 13.523 10.602 3.447 1 97.88 117 TYR B C 1
ATOM 2363 O O . TYR B 1 117 ? 12.656 11.453 3.227 1 97.88 117 TYR B O 1
ATOM 2371 N N . VAL B 1 118 ? 13.328 9.445 4.074 1 97.62 118 VAL B N 1
ATOM 2372 C CA . VAL B 1 118 ? 12.062 9.219 4.754 1 97.62 118 VAL B CA 1
ATOM 2373 C C . VAL B 1 118 ? 12.18 9.648 6.219 1 97.62 118 VAL B C 1
ATOM 2375 O O . VAL B 1 118 ? 13.117 9.258 6.91 1 97.62 118 VAL B O 1
ATOM 2378 N N . VAL B 1 119 ? 11.219 10.438 6.637 1 97.19 119 VAL B N 1
ATOM 2379 C CA . VAL B 1 119 ? 11.273 10.961 8 1 97.19 119 VAL B CA 1
ATOM 2380 C C . VAL B 1 119 ? 11.047 9.828 9 1 97.19 119 VAL B C 1
ATOM 2382 O O . VAL B 1 119 ? 9.945 9.297 9.102 1 97.19 119 VAL B O 1
ATOM 2385 N N . ASN B 1 120 ? 12.102 9.484 9.703 1 95.88 120 ASN B N 1
ATOM 2386 C CA . ASN B 1 120 ? 12.086 8.516 10.797 1 95.88 120 ASN B CA 1
ATOM 2387 C C . ASN B 1 120 ? 13.062 8.898 11.906 1 95.88 120 ASN B C 1
ATOM 2389 O O . ASN B 1 120 ? 14.18 8.383 11.953 1 95.88 120 ASN B O 1
ATOM 2393 N N . VAL B 1 121 ? 12.617 9.75 12.734 1 94.44 121 VAL B N 1
ATOM 2394 C CA . VAL B 1 121 ? 13.367 10.219 13.891 1 94.44 121 VAL B CA 1
ATOM 2395 C C . VAL B 1 121 ? 12.57 9.969 15.164 1 94.44 121 VAL B C 1
ATOM 2397 O O . VAL B 1 121 ? 11.43 9.5 15.109 1 94.44 121 VAL B O 1
ATOM 2400 N N . ASP B 1 122 ? 13.125 10.227 16.25 1 91.19 122 ASP B N 1
ATOM 2401 C CA . ASP B 1 122 ? 12.484 9.922 17.531 1 91.19 122 ASP B CA 1
ATOM 2402 C C . ASP B 1 122 ? 11.125 10.609 17.641 1 91.19 122 ASP B C 1
ATOM 2404 O O . ASP B 1 122 ? 10.172 10.016 18.156 1 91.19 122 ASP B O 1
ATOM 2408 N N . SER B 1 123 ? 11.008 11.781 17.188 1 91.5 123 SER B N 1
ATOM 2409 C CA . SER B 1 123 ? 9.797 12.578 17.344 1 91.5 123 SER B CA 1
ATOM 2410 C C . SER B 1 123 ? 8.75 12.219 16.297 1 91.5 123 SER B C 1
ATOM 2412 O O . SER B 1 123 ? 7.617 12.695 16.344 1 91.5 123 SER B O 1
ATOM 2414 N N . CYS B 1 124 ? 9.18 11.406 15.352 1 94.44 124 CYS B N 1
ATOM 2415 C CA . CYS B 1 124 ? 8.273 11.023 14.273 1 94.44 124 CYS B CA 1
ATOM 2416 C C . CYS B 1 124 ? 8.703 9.711 13.633 1 94.44 124 CYS B C 1
ATOM 2418 O O . CYS B 1 124 ? 9.664 9.68 12.867 1 94.44 124 CYS B O 1
ATOM 2420 N N . GLN B 1 125 ? 7.91 8.766 13.938 1 92.75 125 GLN B N 1
ATOM 2421 C CA . GLN B 1 125 ? 8.18 7.461 13.344 1 92.75 125 GLN B CA 1
ATOM 2422 C C . GLN B 1 125 ? 7.172 7.141 12.242 1 92.75 125 GLN B C 1
ATOM 2424 O O . GLN B 1 125 ? 5.988 7.457 12.359 1 92.75 125 GLN B O 1
ATOM 2429 N N . GLN B 1 126 ? 7.742 6.621 11.195 1 93 126 GLN B N 1
ATOM 2430 C CA . GLN B 1 126 ? 6.898 6.074 10.141 1 93 126 GLN B CA 1
ATOM 2431 C C . GLN B 1 126 ? 7.23 4.609 9.875 1 93 126 GLN B C 1
ATOM 2433 O O . GLN B 1 126 ? 8.406 4.23 9.836 1 93 126 GLN B O 1
ATOM 2438 N N . PHE B 1 127 ? 6.199 3.826 9.773 1 91.81 127 PHE B N 1
ATOM 2439 C CA . PHE B 1 127 ? 6.391 2.445 9.344 1 91.81 127 PHE B CA 1
ATOM 2440 C C . PHE B 1 127 ? 5.395 2.074 8.25 1 91.81 127 PHE B C 1
ATOM 2442 O O . PHE B 1 127 ? 4.301 2.641 8.18 1 91.81 127 PHE B O 1
ATOM 2449 N N . PHE B 1 128 ? 5.766 1.148 7.465 1 90.75 128 PHE B N 1
ATOM 2450 C CA . PHE B 1 128 ? 4.961 0.638 6.359 1 90.75 128 PHE B CA 1
ATOM 2451 C C . PHE B 1 128 ? 4.879 -0.883 6.41 1 90.75 128 PHE B C 1
ATOM 2453 O O . PHE B 1 128 ? 5.875 -1.556 6.676 1 90.75 128 PHE B O 1
ATOM 2460 N N . TRP B 1 129 ? 3.713 -1.285 6.102 1 88.75 129 TRP B N 1
ATOM 2461 C CA . TRP B 1 129 ? 3.557 -2.729 5.949 1 88.75 129 TRP B CA 1
ATOM 2462 C C . TRP B 1 129 ? 3.967 -3.176 4.551 1 88.75 129 TRP B C 1
ATOM 2464 O O . TRP B 1 129 ? 3.578 -2.561 3.557 1 88.75 129 TRP B O 1
ATOM 2474 N N . GLY B 1 130 ? 4.816 -4.242 4.617 1 90.88 130 GLY B N 1
ATOM 2475 C CA . GLY B 1 130 ? 5.266 -4.758 3.334 1 90.88 130 GLY B CA 1
ATOM 2476 C C . GLY B 1 130 ? 5.273 -6.273 3.268 1 90.88 130 GLY B C 1
ATOM 2477 O O . GLY B 1 130 ? 5.008 -6.945 4.27 1 90.88 130 GLY B O 1
ATOM 2478 N N . GLU B 1 131 ? 5.434 -6.766 2.074 1 92.62 131 GLU B N 1
ATOM 2479 C CA . GLU B 1 131 ? 5.629 -8.188 1.802 1 92.62 131 GLU B CA 1
ATOM 2480 C C . GLU B 1 131 ? 6.781 -8.406 0.828 1 92.62 131 GLU B C 1
ATOM 2482 O O . GLU B 1 131 ? 6.805 -7.828 -0.26 1 92.62 131 GLU B O 1
ATOM 2487 N N . VAL B 1 132 ? 7.695 -9.273 1.272 1 93.94 132 VAL B N 1
ATOM 2488 C CA . VAL B 1 132 ? 8.898 -9.461 0.475 1 93.94 132 VAL B CA 1
ATOM 2489 C C . VAL B 1 132 ? 9 -10.922 0.031 1 93.94 132 VAL B C 1
ATOM 2491 O O . VAL B 1 132 ? 8.719 -11.836 0.812 1 93.94 132 VAL B O 1
ATOM 2494 N N . CYS B 1 133 ? 9.484 -11.039 -1.201 1 95.19 133 CYS B N 1
ATOM 2495 C CA . CYS B 1 133 ? 9.641 -12.383 -1.745 1 95.19 133 CYS B CA 1
ATOM 2496 C C . CYS B 1 133 ? 10.781 -13.125 -1.049 1 95.19 133 CYS B C 1
ATOM 2498 O O . CYS B 1 133 ? 11.828 -12.539 -0.769 1 95.19 133 CYS B O 1
ATOM 2500 N N . GLU B 1 134 ? 10.516 -14.383 -0.817 1 95.19 134 GLU B N 1
ATOM 2501 C CA . GLU B 1 134 ? 11.547 -15.25 -0.248 1 95.19 134 GLU B CA 1
ATOM 2502 C C . GLU B 1 134 ? 12 -16.297 -1.254 1 95.19 134 GLU B C 1
ATOM 2504 O O . GLU B 1 134 ? 13.008 -16.984 -1.039 1 95.19 134 GLU B O 1
ATOM 2509 N N . SER B 1 135 ? 11.211 -16.5 -2.311 1 95.62 135 SER B N 1
ATOM 2510 C CA . SER B 1 135 ? 11.57 -17.438 -3.371 1 95.62 135 SER B CA 1
ATOM 2511 C C . SER B 1 135 ? 11.664 -16.719 -4.719 1 95.62 135 SER B C 1
ATOM 2513 O O . SER B 1 135 ? 10.953 -15.758 -4.973 1 95.62 135 SER B O 1
ATOM 2515 N N . GLU B 1 136 ? 12.5 -17.328 -5.57 1 95.38 136 GLU B N 1
ATOM 2516 C CA . GLU B 1 136 ? 12.688 -16.766 -6.906 1 95.38 136 GLU B CA 1
ATOM 2517 C C . GLU B 1 136 ? 11.812 -17.484 -7.934 1 95.38 136 GLU B C 1
ATOM 2519 O O . GLU B 1 136 ? 11.539 -16.938 -9.008 1 95.38 136 GLU B O 1
ATOM 2524 N N . THR B 1 137 ? 11.539 -18.719 -7.559 1 97.31 137 THR B N 1
ATOM 2525 C CA . THR B 1 137 ? 10.703 -19.531 -8.438 1 97.31 137 THR B CA 1
ATOM 2526 C C . THR B 1 137 ? 9.414 -19.938 -7.734 1 97.31 137 THR B C 1
ATOM 2528 O O . THR B 1 137 ? 9.344 -19.922 -6.504 1 97.31 137 THR B O 1
ATOM 2531 N N . CYS B 1 138 ? 8.453 -20.219 -8.586 1 97.88 138 CYS B N 1
ATOM 2532 C CA . CYS B 1 138 ? 7.195 -20.703 -8.016 1 97.88 138 CYS B CA 1
ATOM 2533 C C . CYS B 1 138 ? 7.367 -22.078 -7.383 1 97.88 138 CYS B C 1
ATOM 2535 O O . CYS B 1 138 ? 8.398 -22.719 -7.559 1 97.88 138 CYS B O 1
ATOM 2537 N N . SER B 1 139 ? 6.297 -22.438 -6.66 1 96.69 139 SER B N 1
ATOM 2538 C CA . SER B 1 139 ? 6.293 -23.703 -5.945 1 96.69 139 SER B CA 1
ATOM 2539 C C . SER B 1 139 ? 6.68 -24.859 -6.863 1 96.69 139 SER B C 1
ATOM 2541 O O . SER B 1 139 ? 6.238 -24.922 -8.016 1 96.69 139 SER B O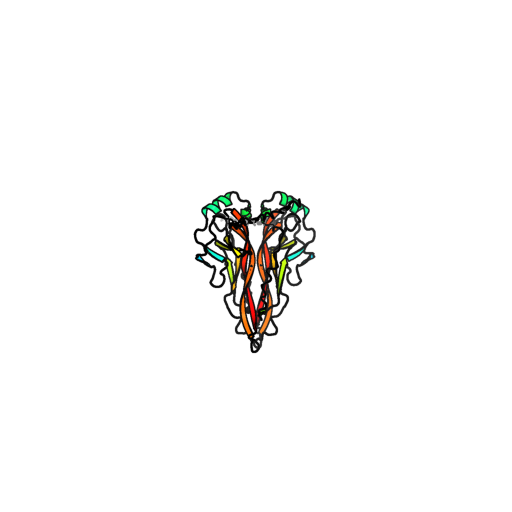 1
ATOM 2543 N N . SER B 1 140 ? 7.426 -25.797 -6.266 1 95.62 140 SER B N 1
ATOM 2544 C CA . SER B 1 140 ? 7.852 -26.984 -7.012 1 95.62 140 SER B CA 1
ATOM 2545 C C . SER B 1 140 ? 6.668 -27.875 -7.34 1 95.62 140 SER B C 1
ATOM 2547 O O . SER B 1 140 ? 6.777 -28.766 -8.188 1 95.62 140 SER B O 1
ATOM 2549 N N . LYS B 1 141 ? 5.621 -27.703 -6.75 1 95.06 141 LYS B N 1
ATOM 2550 C CA . LYS B 1 141 ? 4.426 -28.5 -6.996 1 9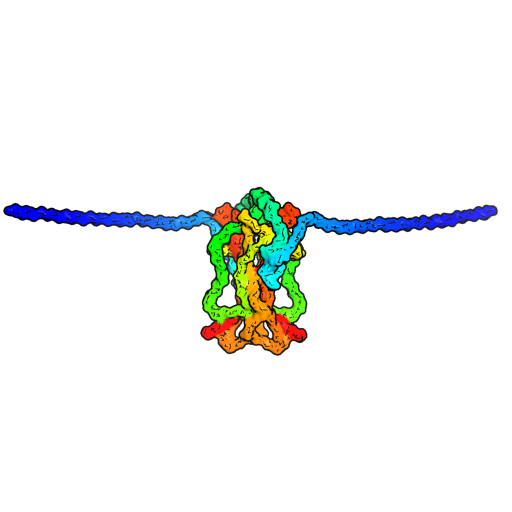5.06 141 LYS B CA 1
ATOM 2551 C C . LYS B 1 141 ? 3.725 -28.062 -8.281 1 95.06 141 LYS B C 1
ATOM 2553 O O . LYS B 1 141 ? 2.828 -28.75 -8.773 1 95.06 141 LYS B O 1
ATOM 2558 N N . ILE B 1 142 ? 4.211 -26.953 -8.773 1 96.12 142 ILE B N 1
ATOM 2559 C CA . ILE B 1 142 ? 3.609 -26.422 -9.984 1 96.12 142 ILE B CA 1
ATOM 2560 C C . ILE B 1 142 ? 4.289 -27.016 -11.211 1 96.12 142 ILE B C 1
ATOM 2562 O O . ILE B 1 142 ? 5.492 -26.828 -11.422 1 96.12 142 ILE B O 1
ATOM 2566 N N . GLY B 1 143 ? 3.494 -27.766 -11.961 1 96 143 GLY B N 1
ATOM 2567 C CA . GLY B 1 143 ? 3.955 -28.234 -13.258 1 96 143 GLY B CA 1
ATOM 2568 C C . GLY B 1 143 ? 3.623 -27.281 -14.398 1 96 143 GLY B C 1
ATOM 2569 O O . GLY B 1 143 ? 2.551 -26.672 -14.414 1 96 143 GLY B O 1
ATOM 2570 N N . LEU B 1 144 ? 4.582 -27.25 -15.359 1 94.94 144 LEU B N 1
ATOM 2571 C CA . LEU B 1 144 ? 4.375 -26.391 -16.516 1 94.94 144 LEU B CA 1
ATOM 2572 C C . LEU B 1 144 ? 4.516 -27.172 -17.812 1 94.94 144 LEU B C 1
ATOM 2574 O O . LEU B 1 144 ? 5.223 -28.172 -17.859 1 94.94 144 LEU B O 1
ATOM 2578 N N . PRO B 1 145 ? 3.803 -26.703 -18.844 1 93.38 145 PRO B N 1
ATOM 2579 C CA . PRO B 1 145 ? 4.031 -27.328 -20.141 1 93.38 145 PRO B CA 1
ATOM 2580 C C . PRO B 1 145 ? 5.469 -27.156 -20.641 1 93.38 145 PRO B C 1
ATOM 2582 O O . PRO B 1 145 ? 6.191 -26.281 -20.141 1 93.38 145 PRO B O 1
ATOM 2585 N N . ASN B 1 146 ? 5.754 -28.047 -21.578 1 92.5 146 ASN B N 1
ATOM 2586 C CA . ASN B 1 146 ? 7.086 -27.953 -22.172 1 92.5 146 ASN B CA 1
ATOM 2587 C C . ASN B 1 146 ? 7.348 -26.547 -22.719 1 92.5 146 ASN B C 1
ATOM 2589 O O . ASN B 1 146 ? 6.48 -25.953 -23.359 1 92.5 146 ASN B O 1
ATOM 2593 N N . GLY B 1 147 ? 8.586 -26 -22.438 1 91.88 147 GLY B N 1
ATOM 2594 C CA . GLY B 1 147 ? 8.992 -24.719 -22.969 1 91.88 147 GLY B CA 1
ATOM 2595 C C . GLY B 1 147 ? 8.656 -23.547 -22.062 1 91.88 147 GLY B C 1
ATOM 2596 O O . GLY B 1 147 ? 8.906 -22.391 -22.391 1 91.88 147 GLY B O 1
ATOM 2597 N N . TYR B 1 148 ? 8.055 -23.859 -20.984 1 93.12 148 TYR B N 1
ATOM 2598 C CA . TYR B 1 148 ? 7.727 -22.797 -20.047 1 93.12 148 TYR B CA 1
ATOM 2599 C C . TYR B 1 148 ? 8.586 -22.906 -18.781 1 93.12 148 TYR B C 1
ATOM 2601 O O . TYR B 1 148 ? 8.945 -24 -18.359 1 93.12 148 TYR B O 1
ATOM 2609 N N . ASN B 1 149 ? 8.859 -21.734 -18.234 1 94.81 149 ASN B N 1
ATOM 2610 C CA . ASN B 1 149 ? 9.438 -21.594 -16.906 1 94.81 149 ASN B CA 1
ATOM 2611 C C . ASN B 1 149 ? 8.602 -20.656 -16.031 1 94.81 149 ASN B C 1
ATOM 2613 O O . ASN B 1 149 ? 7.59 -20.109 -16.5 1 94.81 149 ASN B O 1
ATOM 2617 N N . ASN B 1 150 ? 8.977 -20.641 -14.727 1 95.94 150 ASN B N 1
ATOM 2618 C CA . ASN B 1 150 ? 8.25 -19.734 -13.852 1 95.94 150 ASN B CA 1
ATOM 2619 C C . ASN B 1 150 ? 9.195 -18.891 -13.008 1 95.94 150 ASN B C 1
ATOM 2621 O O . ASN B 1 150 ? 10.375 -19.234 -12.852 1 95.94 150 ASN B O 1
ATOM 2625 N N . VAL B 1 151 ? 8.711 -17.766 -12.594 1 96.19 151 VAL B N 1
ATOM 2626 C CA . VAL B 1 151 ? 9.484 -16.891 -11.719 1 96.19 151 VAL B CA 1
ATOM 2627 C C . VAL B 1 151 ? 8.547 -16.219 -10.711 1 96.19 151 VAL B C 1
ATOM 2629 O O . VAL B 1 151 ? 7.367 -16.016 -10.992 1 96.19 151 VAL B O 1
ATOM 2632 N N . CYS B 1 152 ? 9.047 -15.977 -9.523 1 96.81 152 CYS B N 1
ATOM 2633 C CA . CYS B 1 152 ? 8.375 -15.117 -8.555 1 96.81 152 CYS B CA 1
ATOM 2634 C C . CYS B 1 152 ? 8.93 -13.695 -8.617 1 96.81 152 CYS B C 1
ATOM 2636 O O . CYS B 1 152 ? 10.141 -13.492 -8.492 1 96.81 152 CYS B O 1
ATOM 2638 N N . GLU B 1 153 ? 7.984 -12.773 -8.727 1 94.25 153 GLU B N 1
ATOM 2639 C CA . GLU B 1 153 ? 8.414 -11.383 -8.891 1 94.25 153 GLU B CA 1
ATOM 2640 C C . GLU B 1 153 ? 7.887 -10.508 -7.758 1 94.25 153 GLU B C 1
ATOM 2642 O O . GLU B 1 153 ? 6.73 -10.641 -7.348 1 94.25 153 GLU B O 1
ATOM 2647 N N . GLN B 1 154 ? 8.812 -9.586 -7.375 1 94.62 154 GLN B N 1
ATOM 2648 C CA . GLN B 1 154 ? 8.445 -8.609 -6.355 1 94.62 154 GLN B CA 1
ATOM 2649 C C . GLN B 1 154 ? 7.57 -7.508 -6.945 1 94.62 154 GLN B C 1
ATOM 2651 O O . GLN B 1 154 ? 7.945 -6.875 -7.934 1 94.62 154 GLN B O 1
ATOM 2656 N N . LYS B 1 155 ? 6.422 -7.375 -6.352 1 92.75 155 LYS B N 1
ATOM 2657 C CA . LYS B 1 155 ? 5.562 -6.25 -6.707 1 92.75 155 LYS B CA 1
ATOM 2658 C C . LYS B 1 155 ? 5.613 -5.16 -5.641 1 92.75 155 LYS B C 1
ATOM 2660 O O . LYS B 1 155 ? 5.926 -5.438 -4.48 1 92.75 155 LYS B O 1
ATOM 2665 N N . TYR B 1 156 ? 5.234 -3.986 -6.137 1 92.62 156 TYR B N 1
ATOM 2666 C CA . TYR B 1 156 ? 5.27 -2.83 -5.246 1 92.62 156 TYR B CA 1
ATOM 2667 C C . TYR B 1 156 ? 3.957 -2.059 -5.305 1 92.62 156 TYR B C 1
ATOM 2669 O O . TYR B 1 156 ? 3.223 -2.141 -6.289 1 92.62 156 TYR B O 1
ATOM 2677 N N . VAL B 1 157 ? 3.768 -1.418 -4.18 1 91.06 157 VAL B N 1
ATOM 2678 C CA . VAL B 1 157 ? 2.695 -0.427 -4.176 1 91.06 157 VAL B CA 1
ATOM 2679 C C . VAL B 1 157 ? 3.275 0.96 -3.908 1 91.06 157 VAL B C 1
ATOM 2681 O O . VAL B 1 157 ? 4.418 1.087 -3.461 1 91.06 157 VAL B O 1
ATOM 2684 N N . ILE B 1 158 ? 2.443 1.927 -4.246 1 90.44 158 ILE B N 1
ATOM 2685 C CA . ILE B 1 158 ? 2.826 3.309 -3.973 1 90.44 158 ILE B CA 1
ATOM 2686 C C . ILE B 1 158 ? 2.18 3.775 -2.672 1 90.44 158 ILE B C 1
ATOM 2688 O O . ILE B 1 158 ? 0.968 3.643 -2.49 1 90.44 158 ILE B O 1
ATOM 2692 N N . ALA B 1 159 ? 3.041 4.285 -1.793 1 90.19 159 ALA B N 1
ATOM 2693 C CA . ALA B 1 159 ? 2.555 4.789 -0.51 1 90.19 159 ALA B CA 1
ATOM 2694 C C . ALA B 1 159 ? 2.973 6.242 -0.296 1 90.19 159 ALA B C 1
ATOM 2696 O O . ALA B 1 159 ? 4.016 6.672 -0.79 1 90.19 159 ALA B O 1
ATOM 2697 N N . LYS B 1 160 ? 2.121 6.898 0.46 1 89.44 160 LYS B N 1
ATOM 2698 C CA . LYS B 1 160 ? 2.465 8.266 0.85 1 89.44 160 LYS B CA 1
ATOM 2699 C C . LYS B 1 160 ? 3.373 8.273 2.076 1 89.44 160 LYS B C 1
ATOM 2701 O O . LYS B 1 160 ? 3.123 7.555 3.045 1 89.44 160 LYS B O 1
ATOM 2706 N N . ALA B 1 161 ? 4.41 9.094 1.975 1 93.62 161 ALA B N 1
ATOM 2707 C CA . ALA B 1 161 ? 5.352 9.203 3.084 1 93.62 161 ALA B CA 1
ATOM 2708 C C . ALA B 1 161 ? 5.738 10.664 3.326 1 93.62 161 ALA B C 1
ATOM 2710 O O . ALA B 1 161 ? 5.711 11.477 2.404 1 93.62 161 ALA B O 1
ATOM 2711 N N . LEU B 1 162 ? 5.988 10.906 4.57 1 95.44 162 LEU B N 1
ATOM 2712 C CA . LEU B 1 162 ? 6.656 12.164 4.898 1 95.44 162 LEU B CA 1
ATOM 2713 C C . LEU B 1 162 ? 8.148 12.078 4.598 1 95.44 162 LEU B C 1
ATOM 2715 O O . LEU B 1 162 ? 8.836 11.188 5.094 1 95.44 162 LEU B O 1
ATOM 2719 N N . THR B 1 163 ? 8.562 12.977 3.777 1 96.56 163 THR B N 1
ATOM 2720 C CA . THR B 1 163 ? 9.945 12.906 3.318 1 96.56 163 THR B CA 1
ATOM 2721 C C . THR B 1 163 ? 10.641 14.258 3.477 1 96.56 163 THR B C 1
ATOM 2723 O O . THR B 1 163 ? 9.977 15.273 3.695 1 96.56 163 THR B O 1
ATOM 2726 N N . PHE B 1 164 ? 11.922 14.172 3.506 1 96.69 164 PHE B N 1
ATOM 2727 C CA . PHE B 1 164 ? 12.797 15.336 3.559 1 96.69 164 PHE B CA 1
ATOM 2728 C C . PHE B 1 164 ? 13.656 15.422 2.307 1 96.69 164 PHE B C 1
ATOM 2730 O O . PHE B 1 164 ? 14.422 14.508 2.008 1 96.69 164 PHE B O 1
ATOM 2737 N N . SER B 1 165 ? 13.391 16.438 1.589 1 92.81 165 SER B N 1
ATOM 2738 C CA . SER B 1 165 ? 14.148 16.719 0.376 1 92.81 165 SER B CA 1
ATOM 2739 C C . SER B 1 165 ? 14.219 18.219 0.11 1 92.81 165 SER B C 1
ATOM 2741 O O . SER B 1 165 ? 13.273 18.953 0.395 1 92.81 165 SER B O 1
ATOM 2743 N N . SER B 1 166 ? 15.375 18.688 -0.405 1 90.12 166 SER B N 1
ATOM 2744 C CA . SER B 1 166 ? 15.57 20.094 -0.745 1 90.12 166 SER B CA 1
ATOM 2745 C C . SER B 1 166 ? 15.328 20.984 0.462 1 90.12 166 SER B C 1
ATOM 2747 O O . SER B 1 166 ? 14.648 22.016 0.353 1 90.12 166 SER B O 1
ATOM 2749 N N . SER B 1 167 ? 15.688 20.516 1.566 1 91.12 167 SER B N 1
ATOM 2750 C CA . SER B 1 167 ? 15.656 21.234 2.834 1 91.12 167 SER B CA 1
ATOM 2751 C C . SER B 1 167 ? 14.219 21.5 3.289 1 91.12 167 SER B C 1
ATOM 2753 O O . SER B 1 167 ? 13.953 22.484 3.979 1 91.12 167 SER B O 1
ATOM 2755 N N . ARG B 1 168 ? 13.406 20.641 2.861 1 94 168 ARG B N 1
ATOM 2756 C CA . ARG B 1 168 ? 12.016 20.812 3.252 1 94 168 ARG B CA 1
ATOM 2757 C C . ARG B 1 168 ? 11.367 19.469 3.57 1 94 168 ARG B C 1
ATOM 2759 O O . ARG B 1 168 ? 11.781 18.438 3.053 1 94 168 ARG B O 1
ATOM 2766 N N . LEU B 1 169 ? 10.398 19.578 4.48 1 95.31 169 LEU B N 1
ATOM 2767 C CA . LEU B 1 169 ? 9.5 18.438 4.684 1 95.31 169 LEU B CA 1
ATOM 2768 C C . LEU B 1 169 ? 8.359 18.453 3.666 1 95.31 169 LEU B C 1
ATOM 2770 O O . LEU B 1 169 ? 7.801 19.516 3.373 1 95.31 169 LEU B O 1
ATOM 2774 N N . GLN B 1 170 ? 8.094 17.312 3.143 1 93.25 170 GLN B N 1
ATOM 2775 C CA . GLN B 1 170 ? 7.004 17.188 2.18 1 93.25 170 GLN B CA 1
ATOM 2776 C C . GLN B 1 170 ? 6.461 15.766 2.133 1 93.25 170 GLN B C 1
ATOM 2778 O O . GLN B 1 170 ? 7.09 14.844 2.656 1 93.25 170 GLN B O 1
ATOM 2783 N N . THR B 1 171 ? 5.359 15.617 1.529 1 91.56 171 THR B N 1
ATOM 2784 C CA . THR B 1 171 ? 4.84 14.281 1.268 1 91.56 171 THR B CA 1
ATOM 2785 C C . THR B 1 171 ? 5.281 13.789 -0.105 1 91.56 171 THR B C 1
ATOM 2787 O O . THR B 1 171 ? 5.328 14.562 -1.065 1 91.56 171 THR B O 1
ATOM 2790 N N . SER B 1 172 ? 5.637 12.547 -0.125 1 91.38 172 SER B N 1
ATOM 2791 C CA . SER B 1 172 ? 6.047 11.93 -1.385 1 91.38 172 SER B CA 1
ATOM 2792 C C . SER B 1 172 ? 5.426 10.555 -1.555 1 91.38 172 SER B C 1
ATOM 2794 O O . SER B 1 172 ? 5.074 9.898 -0.57 1 91.38 172 SER B O 1
ATOM 2796 N N . ASP B 1 173 ? 5.316 10.234 -2.812 1 89.31 173 ASP B N 1
ATOM 2797 C CA . ASP B 1 173 ? 4.91 8.875 -3.146 1 89.31 173 ASP B CA 1
ATOM 2798 C C . ASP B 1 173 ? 6.125 7.957 -3.289 1 89.31 173 ASP B C 1
ATOM 2800 O O . ASP B 1 173 ? 6.996 8.195 -4.125 1 89.31 173 ASP B O 1
ATOM 2804 N N . VAL B 1 174 ? 6.098 6.891 -2.494 1 93.25 174 VAL B N 1
ATOM 2805 C CA . VAL B 1 174 ? 7.262 6.012 -2.5 1 93.25 174 VAL B CA 1
ATOM 2806 C C . VAL B 1 174 ? 6.824 4.574 -2.756 1 93.25 174 VAL B C 1
ATOM 2808 O O . VAL B 1 174 ? 5.664 4.223 -2.529 1 93.25 174 VAL B O 1
ATOM 2811 N N . PHE B 1 175 ? 7.793 3.764 -3.133 1 92.56 175 PHE B N 1
ATOM 2812 C CA . PHE B 1 175 ? 7.523 2.355 -3.402 1 92.56 175 PHE B CA 1
ATOM 2813 C C . PHE B 1 175 ? 7.703 1.52 -2.141 1 92.56 175 PHE B C 1
ATOM 2815 O O . PHE B 1 175 ? 8.695 1.674 -1.424 1 92.56 175 PHE B O 1
ATOM 2822 N N . ILE B 1 176 ? 6.703 0.667 -1.919 1 92.94 176 ILE B N 1
ATOM 2823 C CA . ILE B 1 176 ? 6.773 -0.289 -0.819 1 92.94 176 ILE B CA 1
ATOM 2824 C C . ILE B 1 176 ? 6.496 -1.697 -1.342 1 92.94 176 ILE B C 1
ATOM 2826 O O . ILE B 1 176 ? 5.512 -1.919 -2.053 1 92.94 176 ILE B O 1
ATOM 2830 N N . PRO B 1 177 ? 7.383 -2.654 -1.085 1 94.12 177 PRO B N 1
ATOM 2831 C CA . PRO B 1 177 ? 7.094 -4.023 -1.516 1 94.12 177 PRO B CA 1
ATOM 2832 C C . PRO B 1 177 ? 5.801 -4.57 -0.915 1 94.12 177 PRO B C 1
ATOM 2834 O O . PRO B 1 177 ? 5.574 -4.445 0.291 1 94.12 177 PRO B O 1
ATOM 2837 N N . SER B 1 178 ? 5.023 -5.195 -1.791 1 92.5 178 SER B N 1
ATOM 2838 C CA . SER B 1 178 ? 3.68 -5.477 -1.298 1 92.5 178 SER B CA 1
ATOM 2839 C C . SER B 1 178 ? 3.254 -6.902 -1.642 1 92.5 178 SER B C 1
ATOM 2841 O O . SER B 1 178 ? 2.262 -7.402 -1.108 1 92.5 178 SER B O 1
ATOM 2843 N N . CYS B 1 179 ? 3.979 -7.496 -2.531 1 92.44 179 CYS B N 1
ATOM 2844 C CA . CYS B 1 179 ? 3.523 -8.812 -2.955 1 92.44 179 CYS B CA 1
ATOM 2845 C C . CYS B 1 179 ? 4.629 -9.562 -3.691 1 92.44 179 CYS B C 1
ATOM 2847 O O . CYS B 1 179 ? 5.52 -8.945 -4.277 1 92.44 179 CYS B O 1
ATOM 2849 N N . CYS B 1 180 ? 4.492 -10.875 -3.59 1 95.06 180 CYS B N 1
ATOM 2850 C CA . CYS B 1 180 ? 5.301 -11.781 -4.402 1 95.06 180 CYS B CA 1
ATOM 2851 C C . CYS B 1 180 ? 4.418 -12.641 -5.301 1 95.06 180 CYS B C 1
ATOM 2853 O O . CYS B 1 180 ? 3.654 -13.477 -4.812 1 95.06 180 CYS B O 1
ATOM 2855 N N . ALA B 1 181 ? 4.602 -12.43 -6.629 1 96 181 ALA B N 1
ATOM 2856 C CA . ALA B 1 181 ? 3.648 -13.062 -7.539 1 96 181 ALA B CA 1
ATOM 2857 C C . ALA B 1 181 ? 4.355 -14 -8.508 1 96 181 ALA B C 1
ATOM 2859 O O . ALA B 1 181 ? 5.473 -13.711 -8.953 1 96 181 ALA B O 1
ATOM 2860 N N . CYS B 1 182 ? 3.631 -15.07 -8.859 1 97.5 182 CYS B N 1
ATOM 2861 C CA . CYS B 1 182 ? 4.156 -16.078 -9.766 1 97.5 182 CYS B CA 1
ATOM 2862 C C . CYS B 1 182 ? 3.826 -15.734 -11.219 1 97.5 182 CYS B C 1
ATOM 2864 O O . CYS B 1 182 ? 2.686 -15.398 -11.531 1 97.5 182 CYS B O 1
ATOM 2866 N N . TYR B 1 183 ? 4.816 -15.859 -12.031 1 96.81 183 TYR B N 1
ATOM 2867 C CA . TYR B 1 183 ? 4.668 -15.617 -13.461 1 96.81 183 TYR B CA 1
ATOM 2868 C C . TYR B 1 183 ? 5.207 -16.797 -14.266 1 96.81 183 TYR B C 1
ATOM 2870 O O . TYR B 1 183 ? 6.191 -17.422 -13.875 1 96.81 183 TYR B O 1
ATOM 2878 N N . LEU B 1 184 ? 4.52 -17.062 -15.312 1 96 184 LEU B N 1
ATOM 2879 C CA . LEU B 1 184 ? 4.984 -18.047 -16.297 1 96 184 LEU B CA 1
ATOM 2880 C C . LEU B 1 184 ? 5.695 -17.359 -17.453 1 96 184 LEU B C 1
ATOM 2882 O O . LEU B 1 184 ? 5.207 -16.359 -17.984 1 96 184 LEU B O 1
ATOM 2886 N N . ILE B 1 185 ? 6.84 -17.922 -17.781 1 94.38 185 ILE B N 1
ATOM 2887 C CA . ILE B 1 185 ? 7.641 -17.359 -18.859 1 94.38 185 ILE B CA 1
ATOM 2888 C C . ILE B 1 185 ? 7.801 -18.391 -19.984 1 94.38 185 ILE B C 1
ATOM 2890 O O . ILE B 1 185 ? 8.203 -19.531 -19.734 1 94.38 185 ILE B O 1
ATOM 2894 N N . SER B 1 186 ? 7.484 -17.906 -21.188 1 89.56 186 SER B N 1
ATOM 2895 C CA . SER B 1 186 ? 7.699 -18.797 -22.328 1 89.56 186 SER B CA 1
ATOM 2896 C C . SER B 1 186 ? 9.148 -18.734 -22.812 1 89.56 186 SER B C 1
ATOM 2898 O O . SER B 1 186 ? 9.727 -17.656 -22.922 1 89.56 186 SER B O 1
ATOM 2900 N N . SER B 1 187 ? 9.766 -19.859 -22.938 1 77.81 187 SER B N 1
ATOM 2901 C CA . SER B 1 187 ? 11.141 -19.938 -23.438 1 77.81 187 SER B CA 1
ATOM 2902 C C . SER B 1 187 ? 11.18 -19.938 -24.953 1 77.81 187 SER B C 1
ATOM 2904 O O . SER B 1 187 ? 12.234 -20.172 -25.547 1 77.81 187 SER B O 1
ATOM 2906 N N . PHE B 1 188 ? 10.039 -19.766 -25.578 1 69.44 188 PHE B N 1
ATOM 2907 C CA . PHE B 1 188 ? 10.117 -19.797 -27.047 1 69.44 188 PHE B CA 1
ATOM 2908 C C . PHE B 1 188 ? 10.25 -18.391 -27.609 1 69.44 188 PHE B C 1
ATOM 2910 O O . PHE B 1 188 ? 9.789 -17.422 -27 1 69.44 188 PHE B O 1
#

Foldseek 3Di:
DPPPPPPPPPPPPPPPPPPPPPPPPPPVCLVPDFWDAPAAPDPQGRQFGADTDPLPQVLLVVQCVPDPCLVQFDDPPPPPPPVPPCPPVPPDDFQFDKDKDKDFTQWGAFPVGGIWGFDDYPSGTDIDIAMDTPDFATDPVDDDDPQKGKTKDWDWDWDWTFTDGSSDTDITIGIGTHDIDMDMDGND/DPDDPPPPPPPPPPPPPPPPPPPPPPPVPLVPDFWDAPAAPDPQGRQFGADTDPLPQPLLVVQCVPDPCLVQFDDPPPPPPQVPPCPPVPPDDFQFDKDKDKDFTQWGAFPVGGIWGFDDYPSGTDIDIAMDTPFFATDPVDDDDPQKGKTKDWDWDWDWTFTDGSSDTDITIGIGTHDIDMDMDGND

Nearest PDB structures (foldseek):
  4efv-assembly1_A  TM=8.169E-01  e=3.781E-07  Lama glama
  1btg-assembly4_B-3  TM=8.263E-01  e=8.411E-07  Mus musculus
  4edx-assembly1_W  TM=8.127E-01  e=6.693E-07  Homo sapiens
  4ec7-assembly1_B  TM=8.409E-01  e=1.767E-06  Naja atra
  4zbn-assembly1_A  TM=8.319E-01  e=6.207E-06  Homo sapiens

Sequence (376 aa):
MMEKRKVLFLFILFSALELGCCNISRKPISDQPTPECLQPFSETVRDICNKTSNYPMKEIASLLKESPLKVMCNSLIKNIAPIQTLATKSTKEPACLSRTVVITPKAAKTLQGDWVYVVNVDSCQQFFWGEVCESETCSSKIGLPNGYNNVCEQKYVIAKALTFSSSRLQTSDVFIPSCCACYLISSFMMEKRKVLFLFILFSALELGCCNISRKPISDQPTPECLQPFSETVRDICNKTSNYPMKEIASLLKESPLKVMCNSLIKNIAPIQTLATKSTKEPACLSRTVVITPKAAKTLQGDWVYVVNVDSCQQFFWGEVCESETCSSKIGLPNGYNNVCEQKYVIAKALTFSSSRLQTSDVFIPSCCACYLISSF

Radius of gyration: 31.58 Å; Cα contacts (8 Å, |Δi|>4): 740; chains: 2; bounding box: 58×96×160 Å

Solvent-accessible surface area (backbone atoms only — not comparable to full-atom values): 21962 Å² total; per-residue (Å²): 136,85,80,78,80,78,80,77,79,77,80,77,76,76,76,74,74,73,73,75,73,72,73,68,71,71,60,78,71,52,79,55,78,67,65,43,72,74,32,51,65,41,94,85,44,68,52,32,15,58,34,53,55,80,67,61,57,66,62,51,53,60,56,49,73,78,37,61,65,57,74,64,32,47,68,77,77,59,88,66,61,69,77,52,71,74,65,56,89,58,64,59,41,60,31,28,45,59,45,80,44,80,43,60,41,38,24,34,26,28,80,88,65,45,61,33,31,31,54,58,47,93,93,31,37,39,75,42,67,29,22,44,55,72,34,62,41,40,39,86,63,55,37,63,54,90,61,49,47,60,32,29,42,78,37,68,39,69,40,82,38,50,25,42,54,72,90,34,80,45,78,41,48,26,58,38,43,54,28,40,33,37,29,35,32,54,73,117,137,84,81,81,78,77,79,76,81,78,79,78,76,76,75,75,76,76,75,76,74,71,74,70,71,71,62,79,72,53,80,55,76,68,64,43,72,74,33,51,65,41,95,84,42,67,51,31,16,57,34,53,56,81,66,61,56,69,64,48,54,62,57,50,75,78,38,62,68,55,73,66,33,47,68,77,77,60,86,66,60,69,76,53,71,73,64,55,90,55,66,61,41,58,31,26,45,59,44,80,43,79,42,61,42,38,26,34,26,29,80,87,67,44,58,33,31,30,55,57,48,94,94,32,37,43,72,42,68,30,21,43,55,73,35,60,42,40,39,85,64,57,37,64,54,91,61,49,47,60,33,28,41,77,36,68,39,67,39,84,39,50,24,43,53,71,90,34,81,44,78,40,49,25,58,38,43,54,28,40,33,38,29,36,33,55,73,116

InterPro domains:
  IPR029034 Cystine-knot cytokine [G3DSA:2.10.90.10] (87-187)
  IPR029034 Cystine-knot cytokine [SSF57501] (92-186)
  IPR032104 Spaetzle [PF16077] (94-183)
  IPR052444 Spaetzle/Toll ligand-like [PTHR23199] (25-185)

Secondary structure (DSSP, 8-state):
-------------------------------SPPPEEEEES-SS--SEEEEEET--HHHHHHHHTT-GGGGGSBP---S---------S-SEEESS-EEEEEE--SEEEBTTS-EEEE--BTTBB--EEEEEE--SS--TT-B--TTEEEEEEEEEEEEEEEEEETTEEEEEEEEEEEEEEEEEEE--/-------------------------------SPPPEEEEES-SS--SEEEEEET--HHHHHHHHTT-GGGGGSBP---S---------S-SEEESS-EEEEEE--SEEEBTTS-EEEE--BTTBB--EEEEEE--SS--TT-B--TTEEEEEEEEEEEEEEEEEETTEEEEEEEEEEEEEEEEEEE--

pLDDT: mean 79.18, std 23.98, range [28.77, 97.94]